Protein AF-A0A6N6VTT6-F1 (afdb_monomer)

Organism: NCBI:txid2499159

InterPro domains:
  IPR001387 Cro/C1-type, helix-turn-helix domain [cd00093] (7-69)
  IPR015927 Peptidase S24/S26A/S26B/S26C [PF00717] (95-196)
  IPR036286 LexA/Signal peptidase-like superfamily [SSF51306] (94-185)

Mean predicted aligned error: 16.19 Å

Radius of gyration: 22.33 Å; Cα contacts (8 Å, |Δi|>4): 354; chains: 1; bounding box: 50×55×56 Å

Nearest PDB structures (foldseek):
  3vk0-assembly2_B  TM=7.696E-01  e=2.486E-02  Neisseria meningitidis MC58
  1y9q-assembly1_A-2  TM=8.537E-01  e=9.119E-02  Vibrio cholerae
  2b5a-assembly1_A  TM=7.945E-01  e=8.057E-02  [Bacillus] caldolyticus
  3g5g-assembly5_J  TM=7.318E-01  e=5.224E-02  Enterobacter sp. RFL1396
  3trb-assembly1_A  TM=7.370E-01  e=2.308E-01  Coxiella burnetii

Solvent-accessible surface area (backbone atoms only — not comparable to full-atom values): 12516 Å² total; per-residue (Å²): 129,84,64,61,36,36,55,46,50,47,43,41,37,54,74,72,66,66,34,56,71,64,54,42,18,61,78,70,76,48,56,54,69,60,51,48,36,26,67,70,67,78,42,82,85,50,69,74,55,41,43,53,50,32,55,59,43,40,76,73,72,34,48,52,36,41,55,18,39,63,73,67,48,78,42,46,52,64,69,66,52,80,73,75,42,39,84,59,61,75,88,79,78,97,67,66,68,65,60,59,50,58,43,61,53,63,30,79,72,72,65,78,41,32,32,38,51,35,86,50,53,26,38,32,93,84,41,43,56,65,16,38,36,19,16,52,70,36,58,50,97,81,38,54,80,85,37,48,74,35,54,27,44,36,31,35,66,96,73,47,55,49,77,29,31,31,42,70,56,95,93,43,40,33,42,29,41,70,23,55,96,56,46,98,73,37,66,46,74,51,96,48,69,77,36,34,14,54,57,80,42,76,49,76,56,78,69,82,80,79,76,78,75,79,84,71,134

Sequence (217 aa):
MLNESLERLKFLREEILNLSLKDFCSKFSLSYSYMRNIECGEKVLPKSKSLEITKKIQNYGFNISDEWIETGYGSCPISSFSILKTNKYINFDDTNTEQRHWLKTILTRIFPYKYACISTNEMMPFLKNGDIVFGVNGDPSKNLERLNNEIVIARVEDNFTYVRRLRIVENNVFLVADNLDKTDDPVVKVNKINWISPIIIHKKHVGKIEILENQND

Structure (mmCIF, N/CA/C/O backbone):
data_AF-A0A6N6VTT6-F1
#
_entry.id   AF-A0A6N6VTT6-F1
#
loop_
_atom_site.group_PDB
_atom_site.id
_atom_site.type_symbol
_atom_site.label_atom_id
_atom_site.label_alt_id
_atom_site.label_comp_id
_atom_site.label_asym_id
_atom_site.label_entity_id
_atom_site.label_seq_id
_atom_site.pdbx_PDB_ins_code
_atom_site.Cartn_x
_atom_site.Cartn_y
_atom_site.Cartn_z
_atom_site.occupancy
_atom_site.B_iso_or_equiv
_atom_site.auth_seq_id
_atom_site.auth_comp_id
_atom_site.auth_asym_id
_atom_site.auth_atom_id
_atom_site.pdbx_PDB_model_num
ATOM 1 N N . MET A 1 1 ? 24.435 20.417 -13.853 1.00 39.19 1 MET A N 1
ATOM 2 C CA . MET A 1 1 ? 23.088 19.848 -13.637 1.00 39.19 1 MET A CA 1
ATOM 3 C C . MET A 1 1 ? 23.197 18.353 -13.864 1.00 39.19 1 MET A C 1
ATOM 5 O O . MET A 1 1 ? 23.759 17.988 -14.890 1.00 39.19 1 MET A O 1
ATOM 9 N N . LEU A 1 2 ? 22.735 17.504 -12.939 1.00 47.75 2 LEU A N 1
ATOM 10 C CA . LEU A 1 2 ? 22.490 16.101 -13.296 1.00 47.75 2 LEU A CA 1
ATOM 11 C C . LEU A 1 2 ? 21.326 16.090 -14.292 1.00 47.75 2 LEU A C 1
ATOM 13 O O . LEU A 1 2 ? 20.362 16.834 -14.119 1.00 47.75 2 LEU A O 1
ATOM 17 N N . ASN A 1 3 ? 21.434 15.297 -15.353 1.00 64.50 3 ASN A N 1
ATOM 18 C CA . ASN A 1 3 ? 20.364 15.181 -16.333 1.00 64.50 3 ASN A CA 1
ATOM 19 C C . ASN A 1 3 ? 19.302 14.221 -15.777 1.00 64.50 3 ASN A C 1
ATOM 21 O O . ASN A 1 3 ? 19.435 13.005 -15.872 1.00 64.50 3 ASN A O 1
ATOM 25 N N . GLU A 1 4 ? 18.259 14.776 -15.166 1.00 69.25 4 GLU A N 1
ATOM 26 C CA . GLU A 1 4 ? 17.234 14.022 -14.434 1.00 69.25 4 GLU A CA 1
ATOM 27 C C . GLU A 1 4 ? 16.506 12.961 -15.277 1.00 69.25 4 GLU A C 1
ATOM 29 O O . GLU A 1 4 ? 16.016 11.974 -14.730 1.00 69.25 4 GLU A O 1
ATOM 34 N N . SER A 1 5 ? 16.457 13.127 -16.606 1.00 71.50 5 SER A N 1
ATOM 35 C CA . SER A 1 5 ? 15.889 12.115 -17.510 1.00 71.50 5 SER A CA 1
ATOM 36 C C . SER A 1 5 ? 16.623 10.772 -17.431 1.00 71.50 5 SER A C 1
ATOM 38 O O . SER A 1 5 ? 16.016 9.718 -17.618 1.00 71.50 5 SER A O 1
ATOM 40 N N . LEU A 1 6 ? 17.914 10.798 -17.084 1.00 82.50 6 LEU A N 1
ATOM 41 C CA . LEU A 1 6 ? 18.746 9.614 -16.881 1.00 82.50 6 LEU A CA 1
ATOM 42 C C . LEU A 1 6 ? 18.362 8.890 -15.595 1.00 82.50 6 LEU A C 1
ATOM 44 O O . LEU A 1 6 ? 18.182 7.677 -15.613 1.00 82.50 6 LEU A O 1
ATOM 48 N N . GLU A 1 7 ? 18.177 9.634 -14.502 1.00 75.38 7 GLU A N 1
ATOM 49 C CA . GLU A 1 7 ? 17.726 9.072 -13.226 1.00 75.38 7 GLU A CA 1
ATOM 50 C C . GLU A 1 7 ? 16.313 8.495 -13.359 1.00 75.38 7 GLU A C 1
ATOM 52 O O . GLU A 1 7 ? 16.059 7.406 -12.858 1.00 75.38 7 GLU A O 1
ATOM 57 N N . ARG A 1 8 ? 15.413 9.145 -14.114 1.00 82.12 8 ARG A N 1
ATOM 58 C CA . ARG A 1 8 ? 14.071 8.613 -14.421 1.00 82.12 8 ARG A CA 1
ATOM 59 C C . ARG A 1 8 ? 14.119 7.337 -15.269 1.00 82.12 8 ARG A C 1
ATOM 61 O O . ARG A 1 8 ? 13.385 6.391 -14.983 1.00 82.12 8 ARG A O 1
ATOM 68 N N . LEU A 1 9 ? 14.999 7.273 -16.269 1.00 82.94 9 LEU A N 1
ATOM 69 C CA . LEU A 1 9 ? 15.202 6.092 -17.118 1.00 82.94 9 LEU A CA 1
ATOM 70 C C . LEU A 1 9 ? 15.827 4.916 -16.348 1.00 82.94 9 LEU A C 1
ATOM 72 O O . LEU A 1 9 ? 15.383 3.775 -16.481 1.00 82.94 9 LEU A O 1
ATOM 76 N N . LYS A 1 10 ? 16.823 5.202 -15.508 1.00 82.50 10 LYS A N 1
ATOM 77 C CA . LYS A 1 10 ? 17.502 4.233 -14.645 1.00 82.50 10 LYS A CA 1
ATOM 78 C C . LYS A 1 10 ? 16.575 3.718 -13.545 1.00 82.50 10 LYS A C 1
ATOM 80 O O . LYS A 1 10 ? 16.449 2.509 -13.393 1.00 82.50 10 LYS A O 1
ATOM 85 N N . PHE A 1 11 ? 15.855 4.610 -12.860 1.00 77.75 11 PHE A N 1
ATOM 86 C CA . PHE A 1 11 ? 14.765 4.267 -11.940 1.00 77.75 11 PHE A CA 1
ATOM 87 C C . PHE A 1 11 ? 13.754 3.340 -12.618 1.00 77.75 11 PHE A C 1
ATOM 89 O O . PHE A 1 11 ? 13.360 2.326 -12.054 1.00 77.75 11 PHE A O 1
ATOM 96 N N . LEU A 1 12 ? 13.363 3.629 -13.859 1.00 77.62 12 LEU A N 1
ATOM 97 C CA . LEU A 1 12 ? 12.436 2.768 -14.576 1.00 77.62 12 LEU A CA 1
ATOM 98 C C . LEU A 1 12 ? 13.017 1.370 -14.829 1.00 77.62 12 LEU A C 1
ATOM 100 O O . LEU A 1 12 ? 12.335 0.365 -14.625 1.00 77.62 12 LEU A O 1
ATOM 104 N N . ARG A 1 13 ? 14.281 1.284 -15.240 1.00 86.38 13 ARG A N 1
ATOM 105 C CA . ARG A 1 13 ? 14.959 0.002 -15.437 1.00 86.38 13 ARG A CA 1
ATOM 106 C C . ARG A 1 13 ? 15.092 -0.794 -14.129 1.00 86.38 13 ARG A C 1
ATOM 108 O O . ARG A 1 13 ? 14.807 -1.991 -14.123 1.00 86.38 13 ARG A O 1
ATOM 115 N N . GLU A 1 14 ? 15.545 -0.150 -13.059 1.00 76.19 14 GLU A N 1
ATOM 116 C CA . GLU A 1 14 ? 15.938 -0.792 -11.796 1.00 76.19 14 GLU A CA 1
ATOM 117 C C . GLU A 1 14 ? 14.750 -1.033 -10.856 1.00 76.19 14 GLU A C 1
ATOM 119 O O . GLU A 1 14 ? 14.636 -2.110 -10.283 1.00 76.19 14 GLU A O 1
ATOM 124 N N . GLU A 1 15 ? 13.833 -0.074 -10.739 1.00 63.56 15 GLU A N 1
ATOM 125 C CA . GLU A 1 15 ? 12.790 -0.042 -9.701 1.00 63.56 15 GLU A CA 1
ATOM 126 C C . GLU A 1 15 ? 11.386 -0.378 -10.238 1.00 63.56 15 GLU A C 1
ATOM 128 O O . GLU A 1 15 ? 10.549 -0.876 -9.485 1.00 63.56 15 GLU A O 1
ATOM 133 N N . ILE A 1 16 ? 11.106 -0.131 -11.528 1.00 62.62 16 ILE A N 1
ATOM 134 C CA . ILE A 1 16 ? 9.820 -0.492 -12.165 1.00 62.62 16 ILE A CA 1
ATOM 135 C C . ILE A 1 16 ? 9.906 -1.861 -12.846 1.00 62.62 16 ILE A C 1
ATOM 137 O O . ILE A 1 16 ? 9.035 -2.703 -12.640 1.00 62.62 16 ILE A O 1
ATOM 141 N N . LEU A 1 17 ? 10.942 -2.086 -13.663 1.00 70.38 17 LEU A N 1
ATOM 142 C CA . LEU A 1 17 ? 11.100 -3.317 -14.447 1.00 70.38 17 LEU A CA 1
ATOM 143 C C . LEU A 1 17 ? 11.952 -4.397 -13.759 1.00 70.38 17 LEU A C 1
ATOM 145 O O . LEU A 1 17 ? 11.897 -5.548 -14.187 1.00 70.38 17 LEU A O 1
ATOM 149 N N . ASN A 1 18 ? 12.736 -4.042 -12.732 1.00 72.88 18 ASN A N 1
ATOM 150 C CA . ASN A 1 18 ? 13.695 -4.926 -12.053 1.00 72.88 18 ASN A CA 1
ATOM 151 C C . ASN A 1 18 ? 14.657 -5.646 -13.028 1.00 72.88 18 ASN A C 1
ATOM 153 O O . ASN A 1 18 ? 14.835 -6.863 -12.982 1.00 72.88 18 ASN A O 1
ATOM 157 N N . LEU A 1 19 ? 15.257 -4.893 -13.958 1.00 78.81 19 LEU A N 1
ATOM 158 C CA . LEU A 1 19 ? 16.176 -5.423 -14.970 1.00 78.81 19 LEU A CA 1
ATOM 159 C C . LEU A 1 19 ? 17.603 -4.911 -14.766 1.00 78.81 19 LEU A C 1
ATOM 161 O O . LEU A 1 19 ? 17.840 -3.715 -14.571 1.00 78.81 19 LEU A O 1
ATOM 165 N N . SER A 1 20 ? 18.589 -5.798 -14.928 1.00 86.19 20 SER A N 1
ATOM 166 C CA . SER A 1 20 ? 19.971 -5.347 -15.095 1.00 86.19 20 SER A CA 1
ATOM 167 C C . SER A 1 20 ? 20.102 -4.518 -16.378 1.00 86.19 20 SER A C 1
ATOM 169 O O . SER A 1 20 ? 19.319 -4.669 -17.323 1.00 86.19 20 SER A O 1
ATOM 171 N N . LEU A 1 21 ? 21.130 -3.670 -16.461 1.00 89.00 21 LEU A N 1
ATOM 172 C CA . LEU A 1 21 ? 21.436 -2.920 -17.682 1.00 89.00 21 LEU A CA 1
ATOM 173 C C . LEU A 1 21 ? 21.584 -3.840 -18.909 1.00 89.00 21 LEU A C 1
ATOM 175 O O . LEU A 1 21 ? 21.180 -3.469 -20.010 1.00 89.00 21 LEU A O 1
ATOM 179 N N . LYS A 1 22 ? 22.088 -5.067 -18.722 1.00 89.38 22 LYS A N 1
ATOM 180 C CA . LYS A 1 22 ? 22.229 -6.072 -19.785 1.00 89.38 22 LYS A CA 1
ATOM 181 C C . LYS A 1 22 ? 20.871 -6.601 -20.250 1.00 89.38 22 LYS A C 1
ATOM 183 O O . LYS A 1 22 ? 20.616 -6.646 -21.453 1.00 89.38 22 LYS A O 1
ATOM 188 N N . ASP A 1 23 ? 19.994 -6.950 -19.314 1.00 83.50 23 ASP A N 1
ATOM 189 C CA . ASP A 1 23 ? 18.702 -7.575 -19.618 1.00 83.50 23 ASP A CA 1
ATOM 190 C C . ASP A 1 23 ? 17.694 -6.560 -20.160 1.00 83.50 23 ASP A C 1
ATOM 192 O O . ASP A 1 23 ? 16.921 -6.881 -21.060 1.00 83.50 23 ASP A O 1
ATOM 196 N N . PHE A 1 24 ? 17.760 -5.309 -19.694 1.00 86.75 24 PHE A N 1
ATOM 197 C CA . PHE A 1 24 ? 17.043 -4.184 -20.292 1.00 86.75 24 PHE A CA 1
ATOM 198 C C . PHE A 1 24 ? 17.510 -3.930 -21.727 1.00 86.75 24 PHE A C 1
ATOM 200 O O . PHE A 1 24 ? 16.689 -3.877 -22.638 1.00 86.75 24 PHE A O 1
ATOM 207 N N . CYS A 1 25 ? 18.823 -3.861 -21.970 1.00 90.50 25 CYS A N 1
ATOM 208 C CA . CYS A 1 25 ? 19.342 -3.694 -23.328 1.00 90.50 25 CYS A CA 1
ATOM 209 C C . CYS A 1 25 ? 18.912 -4.835 -24.261 1.00 90.50 25 CYS A C 1
ATOM 211 O O . CYS A 1 25 ? 18.506 -4.575 -25.391 1.00 90.50 25 CYS A O 1
ATOM 213 N N . SER A 1 26 ? 18.908 -6.079 -23.773 1.00 87.12 26 SER A N 1
ATOM 214 C CA . SER A 1 26 ? 18.397 -7.232 -24.520 1.00 87.12 26 SER A CA 1
ATOM 215 C C . SER A 1 26 ? 16.892 -7.116 -24.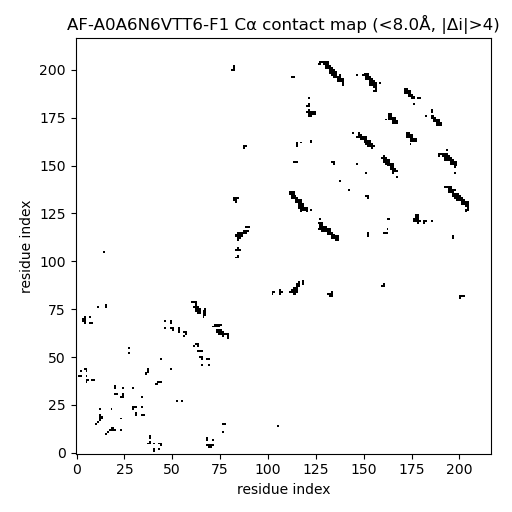814 1.00 87.12 26 SER A C 1
ATOM 217 O O . SER A 1 26 ? 16.503 -7.068 -25.982 1.00 87.12 26 SER A O 1
ATOM 219 N N . LYS A 1 27 ? 16.047 -6.984 -23.780 1.00 81.00 27 LYS A N 1
ATOM 220 C CA . LYS A 1 27 ? 14.574 -6.924 -23.898 1.00 81.00 27 LYS A CA 1
ATOM 221 C C . LYS A 1 27 ? 14.071 -5.737 -24.723 1.00 81.00 27 LYS A C 1
ATOM 223 O O . LYS A 1 27 ? 13.054 -5.858 -25.397 1.00 81.00 27 LYS A O 1
ATOM 228 N N . PHE A 1 28 ? 14.774 -4.606 -24.689 1.00 84.50 28 PHE A N 1
ATOM 229 C CA . PHE A 1 28 ? 14.387 -3.389 -25.407 1.00 84.50 28 PHE A CA 1
ATOM 230 C C . PHE A 1 28 ? 15.141 -3.191 -26.731 1.00 84.50 28 PHE A C 1
ATOM 232 O O . PHE A 1 28 ? 14.858 -2.220 -27.434 1.00 84.50 28 PHE A O 1
ATOM 239 N N . SER A 1 29 ? 16.031 -4.111 -27.121 1.00 87.44 29 SER A N 1
ATOM 240 C CA . SER A 1 29 ? 16.836 -4.040 -28.357 1.00 87.44 29 SER A CA 1
ATOM 241 C C . SER A 1 29 ? 17.732 -2.790 -28.433 1.00 87.44 29 SER A C 1
ATOM 243 O O . SER A 1 29 ? 17.817 -2.113 -29.459 1.00 87.44 29 SER A O 1
ATOM 245 N N . LEU A 1 30 ? 18.389 -2.463 -27.319 1.00 88.50 30 LEU A N 1
ATOM 246 C CA . LEU A 1 30 ? 19.274 -1.307 -27.154 1.00 88.50 30 LEU A CA 1
ATOM 247 C C . LEU A 1 30 ? 20.732 -1.769 -27.011 1.00 88.50 30 LEU A C 1
ATOM 249 O O . LEU A 1 30 ? 21.008 -2.874 -26.551 1.00 88.50 30 LEU A O 1
ATOM 253 N N . SER A 1 31 ? 21.690 -0.915 -27.378 1.00 92.31 31 SER A N 1
ATOM 254 C CA . SER A 1 31 ? 23.111 -1.217 -27.162 1.00 92.31 31 SER A CA 1
ATOM 255 C C . SER A 1 31 ? 23.506 -0.991 -25.698 1.00 92.31 31 SER A C 1
ATOM 257 O O . SER A 1 31 ? 23.229 0.065 -25.129 1.00 92.31 31 SER A O 1
ATOM 259 N N . TYR A 1 32 ? 24.214 -1.962 -25.112 1.00 92.81 32 TYR A N 1
ATOM 260 C CA . TYR A 1 32 ? 24.689 -1.899 -23.727 1.00 92.81 32 TYR A CA 1
ATOM 261 C C . TYR A 1 32 ? 25.638 -0.723 -23.474 1.00 92.81 32 TYR A C 1
ATOM 263 O O . TYR A 1 32 ? 25.484 -0.013 -22.485 1.00 92.81 32 TYR A O 1
ATOM 271 N N . SER A 1 33 ? 26.590 -0.468 -24.379 1.00 92.38 33 SER A N 1
ATOM 272 C CA . SER A 1 33 ? 27.484 0.692 -24.259 1.00 92.38 33 SER A CA 1
ATOM 273 C C . SER A 1 33 ? 26.730 2.005 -24.463 1.00 92.38 33 SER A C 1
ATOM 275 O O . SER A 1 33 ? 26.971 2.972 -23.755 1.00 92.38 33 SER A O 1
ATOM 277 N N . TYR A 1 34 ? 25.754 2.045 -25.370 1.00 89.06 34 TYR A N 1
ATOM 278 C CA . TYR A 1 34 ? 24.919 3.230 -25.558 1.00 89.06 34 TYR A CA 1
ATOM 279 C C . TYR A 1 34 ? 24.136 3.590 -24.286 1.00 89.06 34 TYR A C 1
ATOM 281 O O . TYR A 1 34 ? 24.210 4.729 -23.828 1.00 89.06 34 TYR A O 1
ATOM 289 N N . MET A 1 35 ? 23.454 2.613 -23.683 1.00 90.50 35 MET A N 1
ATOM 290 C CA . MET A 1 35 ? 22.677 2.816 -22.459 1.00 90.50 35 MET A CA 1
ATOM 291 C C . MET A 1 35 ? 23.554 3.066 -21.229 1.00 90.50 35 MET A C 1
ATOM 293 O O . MET A 1 35 ? 23.198 3.904 -20.408 1.00 90.50 35 MET A O 1
ATOM 297 N N . ARG A 1 36 ? 24.728 2.426 -21.126 1.00 92.06 36 ARG A N 1
ATOM 298 C CA . ARG A 1 36 ? 25.705 2.720 -20.065 1.00 92.06 36 ARG A CA 1
ATOM 299 C C . ARG A 1 36 ? 26.149 4.179 -20.105 1.00 92.06 36 ARG A C 1
ATOM 301 O O . ARG A 1 36 ? 26.088 4.857 -19.091 1.00 92.06 36 ARG A O 1
ATOM 308 N N . ASN A 1 37 ? 26.570 4.670 -21.269 1.00 89.19 37 ASN A N 1
ATOM 309 C CA . ASN A 1 37 ? 27.031 6.051 -21.411 1.00 89.19 37 ASN A CA 1
ATOM 310 C C . ASN A 1 37 ? 25.880 7.061 -21.205 1.00 89.19 37 ASN A C 1
ATOM 312 O O . ASN A 1 37 ? 26.129 8.175 -20.755 1.00 89.19 37 ASN A O 1
ATOM 316 N N . ILE A 1 38 ? 24.626 6.676 -21.481 1.00 88.25 38 ILE A N 1
ATOM 317 C CA . ILE A 1 38 ? 23.437 7.439 -21.071 1.00 88.25 38 ILE A CA 1
ATOM 318 C C . ILE A 1 38 ? 23.343 7.481 -19.538 1.00 88.25 38 ILE A C 1
ATOM 320 O O . ILE A 1 38 ? 23.428 8.559 -18.966 1.00 88.25 38 ILE A O 1
ATOM 324 N N . GLU A 1 39 ? 23.261 6.343 -18.846 1.00 84.38 39 GLU A N 1
ATOM 325 C CA . GLU A 1 39 ? 23.108 6.299 -17.379 1.00 84.38 39 GLU A CA 1
ATOM 326 C C . GLU A 1 39 ? 24.306 6.871 -16.594 1.00 84.38 39 GLU A C 1
ATOM 328 O O . GLU A 1 39 ? 24.135 7.329 -15.468 1.00 84.38 39 GLU A O 1
ATOM 333 N N . CYS A 1 40 ? 25.508 6.898 -17.179 1.00 85.31 40 CYS A N 1
ATOM 334 C CA . CYS A 1 40 ? 26.689 7.554 -16.608 1.00 85.31 40 CYS A CA 1
ATOM 335 C C . CYS A 1 40 ? 26.742 9.079 -16.846 1.00 85.31 40 CYS A C 1
ATOM 337 O O . CYS A 1 40 ? 27.692 9.722 -16.406 1.00 85.31 40 CYS A O 1
ATOM 339 N N . GLY A 1 41 ? 25.762 9.677 -17.533 1.00 83.62 41 GLY A N 1
ATOM 340 C CA . GLY A 1 41 ? 25.725 11.122 -17.801 1.00 83.62 41 GLY A CA 1
ATOM 341 C C . GLY A 1 41 ? 26.559 11.593 -18.994 1.00 83.62 41 GLY A C 1
ATOM 342 O O . GLY A 1 41 ? 26.576 12.785 -19.292 1.00 83.62 41 GLY A O 1
ATOM 343 N N . GLU A 1 42 ? 27.218 10.682 -19.708 1.00 86.31 42 GLU A N 1
ATOM 344 C CA . GLU A 1 42 ? 28.067 10.994 -20.864 1.00 86.31 42 GLU A CA 1
ATOM 345 C C . GLU A 1 42 ? 27.260 11.266 -22.146 1.00 86.31 42 GLU A C 1
ATOM 347 O O . GLU A 1 42 ? 2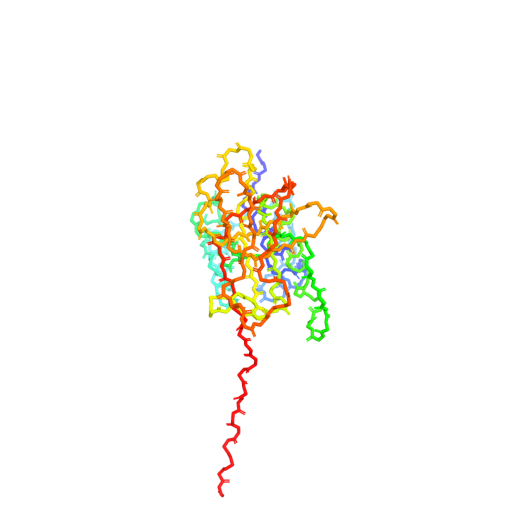7.790 11.824 -23.109 1.00 86.31 42 GLU A O 1
ATOM 352 N N . LYS A 1 43 ? 25.990 10.833 -22.201 1.00 85.25 43 LYS A N 1
ATOM 353 C CA . LYS A 1 43 ? 25.100 10.985 -23.364 1.00 85.25 43 LYS A CA 1
ATOM 354 C C . LYS A 1 43 ? 23.673 11.344 -22.954 1.00 85.25 43 LYS A C 1
ATOM 356 O O . LYS A 1 43 ? 23.167 10.901 -21.929 1.00 85.25 43 LYS A O 1
ATOM 361 N N . VAL A 1 44 ? 23.003 12.114 -23.808 1.00 83.94 44 VAL A N 1
ATOM 362 C CA . VAL A 1 44 ? 21.577 12.450 -23.678 1.00 83.94 44 VAL A CA 1
ATOM 363 C C . VAL A 1 44 ? 20.736 11.404 -24.415 1.00 83.94 44 VAL A C 1
ATOM 365 O O . VAL A 1 44 ? 21.097 10.989 -25.518 1.00 83.94 44 VAL A O 1
ATOM 368 N N . LEU A 1 45 ? 19.606 10.993 -23.830 1.00 83.88 45 LEU A N 1
ATOM 369 C CA . LEU A 1 45 ? 18.612 10.145 -24.491 1.00 83.88 45 LEU A CA 1
ATOM 370 C C . LEU A 1 45 ? 17.851 10.956 -25.566 1.00 83.88 45 LEU A C 1
ATOM 372 O O . LEU A 1 45 ? 17.198 11.939 -25.222 1.00 83.88 45 LEU A O 1
ATOM 376 N N . PRO A 1 46 ? 17.872 10.569 -26.855 1.00 85.88 46 PRO A N 1
ATOM 377 C CA . PRO A 1 46 ? 17.080 11.233 -27.888 1.00 85.88 46 PRO A CA 1
ATOM 378 C C . PRO A 1 46 ? 15.581 10.977 -27.703 1.00 85.88 46 PRO A C 1
ATOM 380 O O . PRO A 1 46 ? 15.176 9.843 -27.435 1.00 85.88 46 PRO A O 1
ATOM 383 N N . LYS A 1 47 ? 14.748 11.990 -27.968 1.00 83.44 47 LYS A N 1
ATOM 384 C CA . LYS A 1 47 ? 13.275 11.912 -27.897 1.00 83.44 47 LYS A CA 1
ATOM 385 C C . LYS A 1 47 ? 12.678 10.714 -28.650 1.00 83.44 47 LYS A C 1
ATOM 387 O O . LYS A 1 47 ? 11.801 10.023 -28.140 1.00 83.44 47 LYS A O 1
ATOM 392 N N . SER A 1 48 ? 13.214 10.388 -29.827 1.00 85.50 48 SER A N 1
ATOM 393 C CA . SER A 1 48 ? 12.801 9.209 -30.605 1.00 85.50 48 SER A CA 1
ATOM 394 C C . SER A 1 48 ? 13.037 7.877 -29.876 1.00 85.50 48 SER A C 1
ATOM 396 O O . SER A 1 48 ? 12.223 6.964 -30.001 1.00 85.50 48 SER A O 1
ATOM 398 N N . LYS A 1 49 ? 14.107 7.768 -29.075 1.00 84.88 49 LYS A N 1
ATOM 399 C CA . LYS A 1 49 ? 14.388 6.593 -28.236 1.00 84.88 49 LYS A CA 1
ATOM 400 C C . LYS A 1 49 ? 13.616 6.616 -26.918 1.00 84.88 49 LYS A C 1
ATOM 402 O O . LYS A 1 49 ? 13.168 5.553 -26.501 1.00 84.88 49 LYS A O 1
ATOM 407 N N . SER A 1 50 ? 13.377 7.790 -26.326 1.00 85.25 50 SER A N 1
ATOM 408 C CA . SER A 1 50 ? 12.441 7.952 -25.198 1.00 85.25 50 SER A CA 1
ATOM 409 C C . SER A 1 50 ? 11.051 7.405 -25.549 1.00 85.25 50 SER A C 1
ATOM 411 O O . SER A 1 50 ? 10.515 6.546 -24.846 1.00 85.25 50 SER A O 1
ATOM 413 N N . LEU A 1 51 ? 10.510 7.802 -26.705 1.00 88.50 51 LEU A N 1
ATOM 414 C CA . LEU A 1 51 ? 9.209 7.349 -27.201 1.00 88.50 51 LEU A CA 1
ATOM 415 C C . LEU A 1 51 ? 9.170 5.843 -27.521 1.00 88.50 51 LEU A C 1
ATOM 417 O O . LEU A 1 51 ? 8.175 5.180 -27.232 1.00 88.50 51 LEU A O 1
ATOM 421 N N . GLU A 1 52 ? 10.236 5.281 -28.100 1.00 88.25 52 GLU A N 1
ATOM 422 C CA . GLU A 1 52 ? 10.331 3.837 -28.368 1.00 88.25 52 GLU A CA 1
ATOM 423 C C . GLU A 1 52 ? 10.342 3.015 -27.069 1.00 88.25 52 GLU A C 1
ATOM 425 O O . GLU A 1 52 ? 9.630 2.014 -26.955 1.00 88.25 52 GLU A O 1
ATOM 430 N N . ILE A 1 53 ? 11.123 3.462 -26.082 1.00 86.94 53 ILE A N 1
ATOM 431 C CA . ILE A 1 53 ? 11.209 2.855 -24.752 1.00 86.94 53 ILE A CA 1
ATOM 432 C C . ILE A 1 53 ? 9.841 2.941 -24.062 1.00 86.94 53 ILE A C 1
ATOM 434 O O . ILE A 1 53 ? 9.301 1.907 -23.677 1.00 86.94 53 ILE A O 1
ATOM 438 N N . THR A 1 54 ? 9.226 4.128 -24.017 1.00 87.81 54 THR A N 1
ATOM 439 C CA . THR A 1 54 ? 7.877 4.369 -23.463 1.00 87.81 54 THR A CA 1
ATOM 440 C C . THR A 1 54 ? 6.839 3.407 -24.039 1.00 87.81 54 THR A C 1
ATOM 442 O O . THR A 1 54 ? 6.155 2.727 -23.280 1.00 87.81 54 THR A O 1
ATOM 445 N N . LYS A 1 55 ? 6.756 3.270 -25.370 1.00 87.44 55 LYS A N 1
ATOM 446 C CA . LYS A 1 55 ? 5.799 2.355 -26.022 1.00 87.44 55 LYS A CA 1
ATOM 447 C C . LYS A 1 55 ? 6.043 0.888 -25.664 1.00 87.44 55 LYS A C 1
ATOM 449 O O . LYS A 1 55 ? 5.098 0.151 -25.396 1.00 87.44 55 LYS A O 1
ATOM 454 N N . LYS A 1 56 ? 7.307 0.455 -25.605 1.00 82.88 56 LYS A N 1
ATOM 455 C CA . LYS A 1 56 ? 7.655 -0.903 -25.157 1.00 82.88 56 LYS A CA 1
ATOM 456 C C . LYS A 1 56 ? 7.265 -1.133 -23.689 1.00 82.88 56 LYS A C 1
ATOM 458 O O . LYS A 1 56 ? 6.812 -2.222 -23.363 1.00 82.88 56 LYS A O 1
ATOM 463 N N . ILE A 1 57 ? 7.377 -0.121 -22.825 1.00 78.50 57 ILE A N 1
ATOM 464 C CA . ILE A 1 57 ? 6.969 -0.175 -21.409 1.00 78.50 57 ILE A CA 1
ATOM 465 C C . ILE A 1 57 ? 5.439 -0.214 -21.260 1.00 78.50 57 ILE A C 1
ATOM 467 O O . ILE A 1 57 ? 4.930 -1.003 -20.466 1.00 78.50 57 ILE A O 1
ATOM 471 N N . GLN A 1 58 ? 4.698 0.563 -22.055 1.00 80.62 58 GLN A N 1
ATOM 472 C CA . GLN A 1 58 ? 3.228 0.523 -22.094 1.00 80.62 58 GLN A CA 1
ATOM 473 C C . GLN A 1 58 ? 2.706 -0.884 -22.431 1.00 80.62 58 GLN A C 1
ATOM 475 O O . GLN A 1 58 ? 1.757 -1.354 -21.806 1.00 80.62 58 GLN A O 1
ATOM 480 N N . ASN A 1 59 ? 3.384 -1.610 -23.328 1.00 73.06 59 ASN A N 1
ATOM 481 C CA . ASN A 1 59 ? 3.052 -3.002 -23.659 1.00 73.06 59 ASN A CA 1
ATOM 482 C C . ASN A 1 59 ? 3.278 -3.999 -22.498 1.00 73.06 59 ASN A C 1
ATOM 484 O O . ASN A 1 59 ? 2.737 -5.100 -22.543 1.00 73.06 59 ASN A O 1
ATOM 488 N N . TYR A 1 60 ? 4.034 -3.631 -21.455 1.00 63.94 60 TYR A N 1
ATOM 489 C CA . TYR A 1 60 ? 4.133 -4.392 -20.198 1.00 63.94 60 TYR A CA 1
ATOM 490 C C . TYR A 1 60 ? 3.058 -3.993 -19.162 1.00 63.94 60 TYR A C 1
ATOM 492 O O . TYR A 1 60 ? 3.096 -4.463 -18.027 1.00 63.94 60 TYR A O 1
ATOM 500 N N . GLY A 1 61 ? 2.085 -3.152 -19.536 1.00 60.69 61 GLY A N 1
ATOM 501 C CA . GLY A 1 61 ? 0.939 -2.776 -18.700 1.00 60.69 61 GLY A CA 1
ATOM 502 C C . GLY A 1 61 ? 1.145 -1.542 -17.813 1.00 60.69 61 GLY A C 1
ATOM 503 O O . GLY A 1 61 ? 0.290 -1.255 -16.977 1.00 60.69 61 GLY A O 1
ATOM 504 N N . PHE A 1 62 ? 2.246 -0.801 -17.975 1.00 66.38 62 PHE A N 1
ATOM 505 C CA . PHE A 1 62 ? 2.517 0.406 -17.186 1.00 66.38 62 PHE A CA 1
ATOM 506 C C . PHE A 1 62 ? 2.002 1.674 -17.881 1.00 66.38 62 PHE A C 1
ATOM 508 O O . PHE A 1 62 ? 2.309 1.926 -19.047 1.00 66.38 62 PHE A O 1
ATOM 515 N N . ASN A 1 63 ? 1.287 2.529 -17.148 1.00 75.94 63 ASN A N 1
ATOM 516 C CA . ASN A 1 63 ? 0.898 3.851 -17.636 1.00 75.94 63 ASN A CA 1
ATOM 517 C C . ASN A 1 63 ? 2.082 4.828 -17.538 1.00 75.94 63 ASN A C 1
ATOM 519 O O . ASN A 1 63 ? 2.427 5.279 -16.446 1.00 75.94 63 ASN A O 1
ATOM 523 N N . ILE A 1 64 ? 2.691 5.164 -18.675 1.00 81.81 64 ILE A N 1
ATOM 524 C CA . ILE A 1 64 ? 3.839 6.076 -18.768 1.00 81.81 64 ILE A CA 1
ATOM 525 C C . ILE A 1 64 ? 3.756 6.974 -20.013 1.00 81.81 64 ILE A C 1
ATOM 527 O O . ILE A 1 64 ? 3.277 6.518 -21.052 1.00 81.81 64 ILE A O 1
ATOM 531 N N . SER A 1 65 ? 4.240 8.220 -19.934 1.00 84.88 65 SER A N 1
ATOM 532 C CA . SER A 1 65 ? 4.496 9.095 -21.093 1.00 84.88 65 SER A CA 1
ATOM 533 C C . SER A 1 65 ? 5.997 9.299 -21.3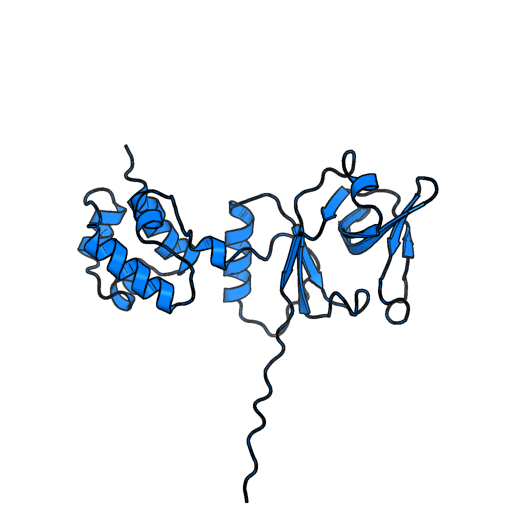53 1.00 84.88 65 SER A C 1
ATOM 535 O O . SER A 1 65 ? 6.826 9.205 -20.448 1.00 84.88 65 SER A O 1
ATOM 537 N N . ASP A 1 66 ? 6.354 9.618 -22.597 1.00 85.38 66 ASP A N 1
ATOM 538 C CA . ASP A 1 66 ? 7.717 10.001 -22.991 1.00 85.38 66 ASP A CA 1
ATOM 539 C C . ASP A 1 66 ? 8.108 11.365 -22.403 1.00 85.38 66 ASP A C 1
ATOM 541 O O . ASP A 1 66 ? 9.256 11.565 -22.002 1.00 85.38 66 ASP A O 1
ATOM 545 N N . GLU A 1 67 ? 7.125 12.262 -22.267 1.00 81.88 67 GLU A N 1
ATOM 546 C CA . GLU A 1 67 ? 7.223 13.510 -21.504 1.00 81.88 67 GLU A CA 1
ATOM 547 C C . GLU A 1 67 ? 7.681 13.268 -20.057 1.00 81.88 67 GLU A C 1
ATOM 549 O O . GLU A 1 67 ? 8.515 14.026 -19.556 1.00 81.88 67 GLU A O 1
ATOM 554 N N . TRP A 1 68 ? 7.216 12.192 -19.406 1.00 83.44 68 TRP A N 1
ATOM 555 C CA . TRP A 1 68 ? 7.612 11.887 -18.031 1.00 83.44 68 TRP A CA 1
ATOM 556 C C . TRP A 1 68 ? 9.072 11.454 -17.949 1.00 83.44 68 TRP A C 1
ATOM 558 O O . TRP A 1 68 ? 9.782 11.907 -17.055 1.00 83.44 68 TRP A O 1
ATOM 568 N N . ILE A 1 69 ? 9.565 10.656 -18.901 1.00 81.56 69 ILE A N 1
ATOM 569 C CA . ILE A 1 69 ? 10.995 10.316 -18.960 1.00 81.56 69 ILE A CA 1
ATOM 570 C C . ILE A 1 69 ? 11.820 11.595 -19.168 1.00 81.56 69 ILE A C 1
ATOM 572 O O . ILE A 1 69 ? 12.761 11.857 -18.417 1.00 81.56 69 ILE A O 1
ATOM 576 N N . GLU A 1 70 ? 11.444 12.426 -20.142 1.00 77.81 70 GLU A N 1
ATOM 577 C CA . GLU A 1 70 ? 12.184 13.640 -20.503 1.00 77.81 70 GLU A CA 1
ATOM 578 C C . GLU A 1 70 ? 12.183 14.694 -19.387 1.00 77.81 70 GLU A C 1
ATOM 580 O O . GLU A 1 70 ? 13.249 15.141 -18.963 1.00 77.81 70 GLU A O 1
ATOM 585 N N . THR A 1 71 ? 11.013 15.054 -18.860 1.00 73.94 71 THR A N 1
ATOM 586 C CA . THR A 1 71 ? 10.811 16.237 -18.002 1.00 73.94 71 THR A CA 1
ATOM 587 C C . THR A 1 71 ? 10.371 15.919 -16.571 1.00 73.94 71 THR A C 1
ATOM 589 O O . THR A 1 71 ? 10.526 16.759 -15.692 1.00 73.94 71 THR A O 1
ATOM 592 N N . GLY A 1 72 ? 9.840 14.719 -16.320 1.00 64.44 72 GLY A N 1
ATOM 593 C CA . GLY A 1 72 ? 9.205 14.342 -15.052 1.00 64.44 72 GLY A CA 1
ATOM 594 C C . GLY A 1 72 ? 7.711 14.678 -14.960 1.00 64.44 72 GLY A C 1
ATOM 595 O O . GLY A 1 72 ? 7.063 14.243 -14.007 1.00 64.44 72 GLY A O 1
ATOM 596 N N . TYR A 1 73 ? 7.148 15.389 -15.942 1.00 65.44 73 TYR A N 1
ATOM 597 C CA . TYR A 1 73 ? 5.721 15.724 -16.023 1.00 65.44 73 TYR A CA 1
ATOM 598 C C . TYR A 1 73 ? 4.940 14.718 -16.887 1.00 65.44 73 TYR A C 1
ATOM 600 O O . TYR A 1 73 ? 5.503 14.045 -17.743 1.00 65.44 73 TYR A O 1
ATOM 608 N N . GLY A 1 74 ? 3.633 14.587 -16.647 1.00 75.38 74 GLY A N 1
ATOM 609 C CA . GLY A 1 74 ? 2.778 13.610 -17.334 1.00 75.38 74 GLY A CA 1
ATOM 610 C C . GLY A 1 74 ? 2.658 12.266 -16.599 1.00 75.38 74 GLY A C 1
ATOM 611 O O . GLY A 1 74 ? 2.751 12.197 -15.370 1.00 75.38 74 GLY A O 1
ATOM 612 N N . SER A 1 75 ? 2.397 11.184 -17.339 1.00 70.00 75 SER A N 1
ATOM 613 C CA . SER A 1 75 ? 2.121 9.861 -16.764 1.00 70.00 75 SER A CA 1
ATOM 614 C C . SER A 1 75 ? 3.393 9.208 -16.219 1.00 70.00 75 SER A C 1
ATOM 616 O O . SER A 1 75 ? 4.254 8.761 -16.973 1.00 70.00 75 SER A O 1
ATOM 618 N N . CYS A 1 76 ? 3.479 9.098 -14.895 1.00 72.06 76 CYS A N 1
ATOM 619 C CA . CYS A 1 76 ? 4.520 8.349 -14.195 1.00 72.06 76 CYS A CA 1
ATOM 620 C C . CYS A 1 76 ? 4.174 6.846 -14.134 1.00 72.06 76 CYS A C 1
ATOM 622 O O . CYS A 1 76 ? 3.049 6.528 -13.731 1.00 72.06 76 CYS A O 1
ATOM 624 N N . PRO A 1 77 ? 5.111 5.907 -14.394 1.00 61.91 77 PRO A N 1
ATOM 625 C CA . PRO A 1 77 ? 4.854 4.462 -14.312 1.00 61.91 77 PRO A CA 1
ATOM 626 C C . PRO A 1 77 ? 4.377 4.005 -12.925 1.00 61.91 77 PRO A C 1
ATOM 628 O O . PRO A 1 77 ? 3.612 3.046 -12.832 1.00 61.91 77 PRO A O 1
ATOM 631 N N . ILE A 1 78 ? 4.747 4.726 -11.856 1.00 55.09 78 ILE A N 1
ATOM 632 C CA . ILE A 1 78 ? 4.280 4.480 -10.480 1.00 55.09 78 ILE A CA 1
ATOM 633 C C . ILE A 1 78 ? 2.755 4.680 -10.347 1.00 55.09 78 ILE A C 1
ATOM 635 O O . ILE A 1 78 ? 2.142 4.094 -9.460 1.00 55.09 78 ILE A O 1
ATOM 639 N N . SER A 1 79 ? 2.099 5.435 -11.240 1.00 46.16 79 SER A N 1
ATOM 640 C CA . SER A 1 79 ? 0.630 5.569 -11.232 1.00 46.16 79 SER A CA 1
ATOM 641 C C . SER A 1 79 ? -0.078 4.210 -11.354 1.00 46.16 79 SER A C 1
ATOM 643 O O . SER A 1 79 ? -1.075 3.972 -10.669 1.00 46.16 79 SER A O 1
ATOM 645 N N . SER A 1 80 ? 0.520 3.275 -12.103 1.00 45.59 80 SER A N 1
ATOM 646 C CA . SER A 1 80 ? 0.104 1.867 -12.242 1.00 45.59 80 SER A CA 1
ATOM 647 C C . SER A 1 80 ? 0.171 1.058 -10.932 1.00 45.59 80 SER A C 1
ATOM 649 O O . SER A 1 80 ? -0.336 -0.059 -10.870 1.00 45.59 80 SER A O 1
ATOM 651 N N . PHE A 1 81 ? 0.824 1.590 -9.894 1.00 46.66 81 PHE A N 1
ATOM 652 C CA . PHE A 1 81 ? 1.279 0.880 -8.692 1.00 46.66 81 PHE A CA 1
ATOM 653 C C . PHE A 1 81 ? 0.723 1.446 -7.376 1.00 46.66 81 PHE A C 1
ATOM 655 O O . PHE A 1 81 ? 1.286 1.198 -6.313 1.00 46.66 81 PHE A O 1
ATOM 662 N N . SER A 1 82 ? -0.357 2.227 -7.422 1.00 35.62 82 SER A N 1
ATOM 663 C CA . SER A 1 82 ? -0.856 3.044 -6.299 1.00 35.62 82 SER A CA 1
ATOM 664 C C . SER A 1 82 ? -1.521 2.240 -5.157 1.00 35.62 82 SER A C 1
ATOM 666 O O . SER A 1 82 ? -2.648 2.529 -4.781 1.00 35.62 82 SER A O 1
ATOM 668 N N . ILE A 1 83 ? -0.879 1.177 -4.655 1.00 33.66 83 ILE A N 1
ATOM 669 C CA . ILE A 1 83 ? -1.435 0.077 -3.846 1.00 33.66 83 ILE A CA 1
ATOM 670 C C . ILE A 1 83 ? -0.274 -0.498 -2.955 1.00 33.66 83 ILE A C 1
ATOM 672 O O . ILE A 1 83 ? 0.821 -0.617 -3.488 1.00 33.66 83 ILE A O 1
ATOM 676 N N . LEU A 1 84 ? -0.471 -0.893 -1.663 1.00 33.97 84 LEU A N 1
ATOM 677 C CA . LEU A 1 84 ? 0.403 -1.823 -0.847 1.00 33.97 84 LEU A CA 1
ATOM 678 C C . LEU A 1 84 ? 1.255 -1.483 0.449 1.00 33.97 84 LEU A C 1
ATOM 680 O O . LEU A 1 84 ? 2.143 -2.268 0.683 1.00 33.97 84 LEU A O 1
ATOM 684 N N . LYS A 1 85 ? 1.065 -0.504 1.386 1.00 31.61 85 LYS A N 1
ATOM 685 C CA . LYS A 1 85 ? 2.142 0.056 2.328 1.00 31.61 85 LYS A CA 1
ATOM 686 C C . LYS A 1 85 ? 2.761 -0.443 3.722 1.00 31.61 85 LYS A C 1
ATOM 688 O O . LYS A 1 85 ? 3.973 -0.260 3.829 1.00 31.61 85 LYS A O 1
ATOM 693 N N . THR A 1 86 ? 2.132 -0.995 4.800 1.00 31.39 86 THR A N 1
ATOM 694 C CA . THR A 1 86 ? 2.807 -1.424 6.104 1.00 31.39 86 THR A CA 1
ATOM 695 C C . THR A 1 86 ? 2.287 -2.675 6.891 1.00 31.39 86 THR A C 1
ATOM 697 O O . THR A 1 86 ? 1.184 -3.128 6.684 1.00 31.39 86 THR A O 1
ATOM 700 N N . ASN A 1 87 ? 3.035 -3.141 7.914 1.00 29.98 87 ASN A N 1
ATOM 701 C CA . ASN A 1 87 ? 3.089 -4.511 8.500 1.00 29.98 87 ASN A CA 1
ATOM 702 C C . ASN A 1 87 ? 1.995 -5.083 9.462 1.00 29.98 87 ASN A C 1
ATOM 704 O O . ASN A 1 87 ? 1.496 -4.392 10.360 1.00 29.98 87 ASN A O 1
ATOM 708 N N . LYS A 1 88 ? 1.950 -6.437 9.439 1.00 33.16 88 LYS A N 1
ATOM 709 C CA . LYS A 1 88 ? 1.258 -7.460 10.275 1.00 33.16 88 LYS A CA 1
ATOM 710 C C . LYS A 1 88 ? -0.279 -7.500 10.131 1.00 33.16 88 LYS A C 1
ATOM 712 O O . LYS A 1 88 ? -0.914 -6.489 10.389 1.00 33.16 88 LYS A O 1
ATOM 717 N N . TYR A 1 89 ? -0.917 -8.636 9.829 1.00 32.66 89 TYR A N 1
ATOM 718 C CA . TYR A 1 89 ? -0.386 -9.981 9.533 1.00 32.66 89 TYR A CA 1
ATOM 719 C C . TYR A 1 89 ? -0.242 -10.218 8.021 1.00 32.66 89 TYR A C 1
ATOM 721 O O . TYR A 1 89 ? -1.011 -9.689 7.226 1.00 32.66 89 TYR A O 1
ATOM 729 N N . ILE A 1 90 ? 0.726 -11.052 7.636 1.00 33.84 90 ILE A N 1
ATOM 730 C CA . ILE A 1 90 ? 0.650 -11.843 6.404 1.00 33.84 90 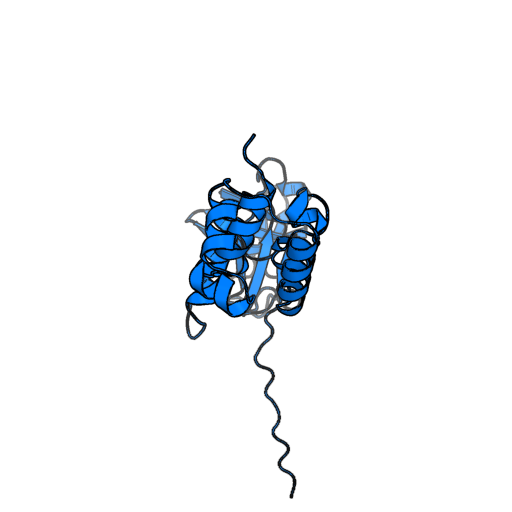ILE A CA 1
ATOM 731 C C . ILE A 1 90 ? 1.136 -13.240 6.789 1.00 33.84 90 ILE A C 1
ATOM 733 O O . ILE A 1 90 ? 2.338 -13.415 6.989 1.00 33.84 90 ILE A O 1
ATOM 737 N N . ASN A 1 91 ? 0.222 -14.205 6.946 1.00 31.88 91 ASN A N 1
ATOM 738 C CA . ASN A 1 91 ? 0.639 -15.598 6.807 1.00 31.88 91 ASN A CA 1
ATOM 739 C C . ASN A 1 91 ? 0.763 -15.887 5.310 1.00 31.88 91 ASN A C 1
ATOM 741 O O . ASN A 1 91 ? -0.021 -15.366 4.515 1.00 31.88 91 ASN A O 1
ATOM 745 N N . PHE A 1 92 ? 1.826 -16.580 4.925 1.00 39.03 92 PHE A N 1
ATOM 746 C CA . PHE A 1 92 ? 2.505 -16.273 3.666 1.00 39.03 92 PHE A CA 1
ATOM 747 C C . PHE A 1 92 ? 2.793 -17.533 2.845 1.00 39.03 92 PHE A C 1
ATOM 749 O O . PHE A 1 92 ? 3.853 -17.656 2.225 1.00 39.03 92 PHE A O 1
ATOM 756 N N . ASP A 1 93 ? 1.835 -18.450 2.851 1.00 35.72 93 ASP A N 1
ATOM 757 C CA . ASP A 1 93 ? 1.867 -19.692 2.089 1.00 35.72 93 ASP A CA 1
ATOM 758 C C . ASP A 1 93 ? 1.516 -19.429 0.602 1.00 35.72 93 ASP A C 1
ATOM 760 O O . ASP A 1 93 ? 0.734 -18.537 0.266 1.00 35.72 93 ASP A O 1
ATOM 764 N N . ASP A 1 94 ? 2.184 -20.154 -0.298 1.00 41.94 94 ASP A N 1
ATOM 765 C CA . ASP A 1 94 ? 1.893 -20.314 -1.736 1.00 41.94 94 ASP A CA 1
ATOM 766 C C . ASP A 1 94 ? 1.734 -19.077 -2.655 1.00 41.94 94 ASP A C 1
ATOM 768 O O . ASP A 1 94 ? 1.034 -19.123 -3.668 1.00 41.94 94 ASP A O 1
ATOM 772 N N . THR A 1 95 ? 2.481 -17.987 -2.419 1.00 42.91 95 THR A N 1
ATOM 773 C CA . THR A 1 95 ? 2.698 -16.932 -3.449 1.00 42.91 95 THR A CA 1
ATOM 774 C C . THR A 1 95 ? 4.159 -16.482 -3.610 1.00 42.91 95 THR A C 1
ATOM 776 O O . THR A 1 95 ? 4.879 -16.280 -2.629 1.00 42.91 95 THR A O 1
ATOM 779 N N . ASN A 1 96 ? 4.594 -16.317 -4.870 1.00 52.16 96 ASN A N 1
ATOM 780 C CA . ASN A 1 96 ? 5.987 -16.117 -5.310 1.00 52.16 96 ASN A CA 1
ATOM 781 C C . ASN A 1 96 ? 6.730 -14.976 -4.570 1.00 52.16 96 ASN A C 1
ATOM 783 O O . ASN A 1 96 ? 6.242 -13.850 -4.440 1.00 52.16 96 ASN A O 1
ATOM 787 N N . THR A 1 97 ? 7.958 -15.274 -4.139 1.00 48.97 97 THR A N 1
ATOM 788 C CA . THR A 1 97 ? 8.923 -14.392 -3.466 1.00 48.97 97 THR A CA 1
ATOM 789 C C . THR A 1 97 ? 9.131 -13.040 -4.160 1.00 48.97 97 THR A C 1
ATOM 791 O O . THR A 1 97 ? 9.264 -12.025 -3.473 1.00 48.97 97 THR A O 1
ATOM 794 N N . GLU A 1 98 ? 9.121 -12.992 -5.497 1.00 46.78 98 GLU A N 1
ATOM 795 C CA . GLU A 1 98 ? 9.333 -11.753 -6.266 1.00 46.78 98 GLU A CA 1
ATOM 796 C C . GLU A 1 98 ? 8.276 -10.685 -5.967 1.00 46.78 98 GLU A C 1
ATOM 798 O O . GLU A 1 98 ? 8.618 -9.523 -5.740 1.00 46.78 98 GLU A O 1
ATOM 803 N N . GLN A 1 99 ? 6.999 -11.078 -5.879 1.00 45.97 99 GLN A N 1
ATOM 804 C CA . GLN A 1 99 ? 5.914 -10.146 -5.564 1.00 45.97 99 GLN A CA 1
ATOM 805 C C . GLN A 1 99 ? 6.127 -9.524 -4.179 1.00 45.97 99 GLN A C 1
ATOM 807 O O . GLN A 1 99 ? 5.992 -8.316 -4.019 1.00 45.97 99 GLN A O 1
ATOM 812 N N . ARG A 1 100 ? 6.570 -10.305 -3.186 1.00 50.28 100 ARG A N 1
ATOM 813 C CA . ARG A 1 100 ? 6.861 -9.800 -1.828 1.00 50.28 100 ARG A CA 1
ATOM 814 C C . ARG A 1 100 ? 7.962 -8.734 -1.832 1.00 50.28 100 ARG A C 1
ATOM 816 O O . ARG A 1 100 ? 7.897 -7.786 -1.048 1.00 50.28 100 ARG A O 1
ATOM 823 N N . HIS A 1 101 ? 8.965 -8.891 -2.698 1.00 48.59 101 HIS A N 1
ATOM 824 C CA . HIS A 1 101 ? 10.087 -7.961 -2.815 1.00 48.59 101 HIS A CA 1
ATOM 825 C C . HIS A 1 101 ? 9.690 -6.670 -3.541 1.00 48.59 101 HIS A C 1
ATOM 827 O O . HIS A 1 101 ? 9.896 -5.586 -2.995 1.00 48.59 101 HIS A O 1
ATOM 833 N N . TRP A 1 102 ? 9.056 -6.793 -4.715 1.00 49.88 102 TRP A N 1
ATOM 834 C CA . TRP A 1 102 ? 8.538 -5.667 -5.505 1.00 49.88 102 TRP A CA 1
ATOM 835 C C . TRP A 1 102 ? 7.674 -4.730 -4.653 1.00 49.88 102 TRP A C 1
ATOM 837 O O . TRP A 1 102 ? 7.900 -3.518 -4.618 1.00 49.88 102 TRP A O 1
ATOM 847 N N . LEU A 1 103 ? 6.763 -5.322 -3.875 1.00 49.56 103 LEU A N 1
ATOM 848 C CA . LEU A 1 103 ? 5.958 -4.607 -2.896 1.00 49.56 103 LEU A CA 1
ATOM 849 C C . LEU A 1 103 ? 6.853 -3.879 -1.892 1.00 49.56 103 LEU A C 1
ATOM 851 O O . LEU A 1 103 ? 6.889 -2.657 -1.891 1.00 49.56 103 LEU A O 1
ATOM 855 N N . LYS A 1 104 ? 7.631 -4.588 -1.067 1.00 48.41 104 LYS A N 1
ATOM 856 C CA . LYS A 1 104 ? 8.413 -3.992 0.038 1.00 48.41 104 LYS A CA 1
ATOM 857 C C . LYS A 1 104 ? 9.251 -2.759 -0.371 1.00 48.41 104 LYS A C 1
ATOM 859 O O . LYS A 1 104 ? 9.385 -1.826 0.433 1.00 48.41 104 LYS A O 1
ATOM 864 N N . THR A 1 105 ? 9.757 -2.723 -1.604 1.00 49.38 105 THR A N 1
ATOM 865 C CA . THR A 1 105 ? 10.586 -1.635 -2.153 1.00 49.38 105 THR A CA 1
ATOM 866 C C . THR A 1 105 ? 9.805 -0.363 -2.516 1.00 49.38 105 THR A C 1
ATOM 868 O O . THR A 1 105 ? 10.125 0.697 -1.973 1.00 49.38 105 THR A O 1
ATOM 871 N N . ILE A 1 106 ? 8.751 -0.431 -3.347 1.00 44.41 106 ILE A N 1
ATOM 872 C CA . ILE A 1 106 ? 7.949 0.755 -3.758 1.00 44.41 106 ILE A CA 1
ATOM 873 C C . ILE A 1 106 ? 7.435 1.537 -2.550 1.00 44.41 106 ILE A C 1
ATOM 875 O O . ILE A 1 106 ? 7.408 2.767 -2.502 1.00 44.41 106 ILE A O 1
ATOM 879 N N . LEU A 1 107 ? 7.030 0.780 -1.545 1.00 46.84 107 LEU A N 1
ATOM 880 C CA . LEU A 1 107 ? 6.371 1.269 -0.356 1.00 46.84 107 LEU A CA 1
ATOM 881 C C . LEU A 1 107 ? 7.341 2.093 0.471 1.00 46.84 107 LEU A C 1
ATOM 883 O O . LEU A 1 107 ? 7.116 3.279 0.708 1.00 46.84 107 LEU A O 1
ATOM 887 N N . THR A 1 108 ? 8.429 1.474 0.921 1.00 48.03 108 THR A N 1
ATOM 888 C CA . THR A 1 108 ? 9.364 2.089 1.870 1.00 48.03 108 THR A CA 1
ATOM 889 C C . THR A 1 108 ? 9.900 3.441 1.395 1.00 48.03 108 THR A C 1
ATOM 891 O O . THR A 1 108 ? 10.186 4.278 2.248 1.00 48.03 108 THR A O 1
ATOM 894 N N . ARG A 1 109 ? 9.925 3.699 0.079 1.00 45.44 109 ARG A N 1
ATOM 895 C CA . ARG A 1 109 ? 10.531 4.887 -0.534 1.00 45.44 109 ARG A CA 1
ATOM 896 C C . ARG A 1 109 ? 9.621 6.098 -0.805 1.00 45.44 109 ARG A C 1
ATOM 898 O O . ARG A 1 109 ? 10.159 7.198 -0.816 1.00 45.44 109 ARG A O 1
ATOM 905 N N . ILE A 1 110 ? 8.304 5.956 -1.025 1.00 42.50 110 ILE A N 1
ATOM 906 C CA . ILE A 1 110 ? 7.530 7.032 -1.705 1.00 42.50 110 ILE A CA 1
ATOM 907 C C . ILE A 1 110 ? 6.686 7.951 -0.785 1.00 42.50 110 ILE A C 1
ATOM 909 O O . ILE A 1 110 ? 6.868 9.160 -0.834 1.00 42.50 110 ILE A O 1
ATOM 913 N N . PHE A 1 111 ? 5.787 7.441 0.070 1.00 45.53 111 PHE A N 1
ATOM 914 C CA . PHE A 1 111 ? 5.006 8.253 1.043 1.00 45.53 111 PHE A CA 1
ATOM 915 C C . PHE A 1 111 ? 4.651 7.408 2.297 1.00 45.53 111 PHE A C 1
ATOM 917 O O . PHE A 1 111 ? 4.710 6.174 2.242 1.00 45.53 111 PHE A O 1
ATOM 924 N N . PRO A 1 112 ? 4.295 7.990 3.463 1.00 59.56 112 PRO A N 1
ATOM 925 C CA . PRO A 1 112 ? 4.215 7.277 4.747 1.00 59.56 112 PRO A CA 1
ATOM 926 C C . PRO A 1 112 ? 2.896 6.511 5.015 1.00 59.56 112 PRO A C 1
ATOM 928 O O . PRO A 1 112 ? 2.564 6.291 6.176 1.00 59.56 112 PRO A O 1
ATOM 931 N N . TYR A 1 113 ? 2.160 6.084 3.978 1.00 66.31 113 TYR A N 1
ATOM 932 C CA . TYR A 1 113 ? 0.920 5.278 4.061 1.00 66.31 113 TYR A CA 1
ATOM 933 C C . TYR A 1 113 ? 1.011 4.003 4.952 1.00 66.31 113 TYR A C 1
ATOM 935 O O . TYR A 1 113 ? 2.079 3.640 5.444 1.00 66.31 113 TYR A O 1
ATOM 943 N N . LYS A 1 114 ? -0.095 3.259 5.100 1.00 79.94 114 LYS A N 1
ATOM 944 C CA . LYS A 1 114 ? -0.193 1.945 5.782 1.00 79.94 114 LYS A CA 1
ATOM 945 C C . LYS A 1 114 ? -0.760 0.837 4.874 1.00 79.94 114 LYS A C 1
ATOM 947 O O . LYS A 1 114 ? -1.331 1.159 3.837 1.00 79.94 114 LYS A O 1
ATOM 952 N N . TYR A 1 115 ? -0.613 -0.443 5.258 1.00 78.56 115 TYR A N 1
ATOM 953 C CA . TYR A 1 115 ? -1.362 -1.599 4.714 1.00 78.56 115 TYR A CA 1
ATOM 954 C C . TYR A 1 115 ? -1.956 -2.476 5.807 1.00 78.56 115 TYR A C 1
ATOM 956 O O . TYR A 1 115 ? -1.552 -2.412 6.967 1.00 78.56 115 TYR A O 1
ATOM 964 N N . ALA A 1 116 ? -2.892 -3.310 5.375 1.00 74.44 116 ALA A N 1
ATOM 965 C CA . ALA A 1 116 ? -3.155 -4.624 5.932 1.00 74.44 116 ALA A CA 1
ATOM 966 C C . ALA A 1 116 ? -3.510 -5.577 4.776 1.00 74.44 116 ALA A C 1
ATOM 968 O O . ALA A 1 116 ? -4.200 -5.178 3.834 1.00 74.44 116 ALA A O 1
ATOM 969 N N . CYS A 1 117 ? -3.025 -6.818 4.848 1.00 72.38 117 CYS A N 1
ATOM 970 C CA . CYS A 1 117 ? -3.637 -7.930 4.129 1.00 72.38 117 CYS A CA 1
ATOM 971 C C . CYS A 1 117 ? -4.804 -8.415 4.988 1.00 72.38 117 CYS A C 1
ATOM 973 O O . CYS A 1 117 ? -4.654 -8.578 6.199 1.00 72.38 117 CYS A O 1
ATOM 975 N N . ILE A 1 118 ? -5.963 -8.608 4.377 1.00 78.00 118 ILE A N 1
ATOM 976 C CA . ILE A 1 118 ? -7.161 -9.091 5.051 1.00 78.00 118 ILE A CA 1
ATOM 977 C C . ILE A 1 118 ? -7.042 -10.611 5.146 1.00 78.00 118 ILE A C 1
ATOM 979 O O . ILE A 1 118 ? -7.003 -11.285 4.123 1.00 78.00 118 ILE A O 1
ATOM 983 N N . SER A 1 119 ? -6.942 -11.150 6.361 1.00 69.94 119 SER A N 1
ATOM 984 C CA . SER A 1 119 ? -6.767 -12.592 6.613 1.00 69.94 119 SER A CA 1
ATOM 985 C C . SER A 1 119 ? -8.043 -13.303 7.080 1.00 69.94 119 SER A C 1
ATOM 987 O O . SER A 1 119 ? -8.025 -14.504 7.335 1.00 69.94 119 SER A O 1
ATOM 989 N N . THR A 1 120 ? -9.143 -12.566 7.238 1.00 77.69 120 THR A N 1
ATOM 990 C CA . THR A 1 120 ? -10.411 -13.031 7.817 1.00 77.69 120 THR A CA 1
ATOM 991 C C . THR A 1 120 ? -11.603 -12.423 7.068 1.00 77.69 120 THR A C 1
ATOM 993 O O . THR A 1 120 ? -11.441 -11.544 6.223 1.00 77.69 120 THR A O 1
ATOM 996 N N . ASN A 1 121 ? -12.820 -12.896 7.351 1.00 80.56 121 ASN A N 1
ATOM 997 C CA . ASN A 1 121 ? -14.050 -12.452 6.675 1.00 80.56 121 ASN A CA 1
ATOM 998 C C . ASN A 1 121 ? -14.913 -11.497 7.533 1.00 80.56 121 ASN A C 1
ATOM 1000 O O . ASN A 1 121 ? -16.075 -11.248 7.212 1.00 80.56 121 ASN A O 1
ATOM 1004 N N . GLU A 1 122 ? -14.327 -10.933 8.594 1.00 83.12 122 GLU A N 1
ATOM 1005 C CA . GLU A 1 122 ? -14.939 -10.011 9.573 1.00 83.12 122 GLU A CA 1
ATOM 1006 C C . GLU A 1 122 ? -15.438 -8.691 8.960 1.00 83.12 122 GLU A C 1
ATOM 1008 O O . GLU A 1 122 ? -16.251 -7.990 9.552 1.00 83.12 122 GLU A O 1
ATOM 1013 N N . MET A 1 123 ? -14.930 -8.336 7.779 1.00 85.75 123 MET A N 1
ATOM 1014 C CA . MET A 1 123 ? -15.222 -7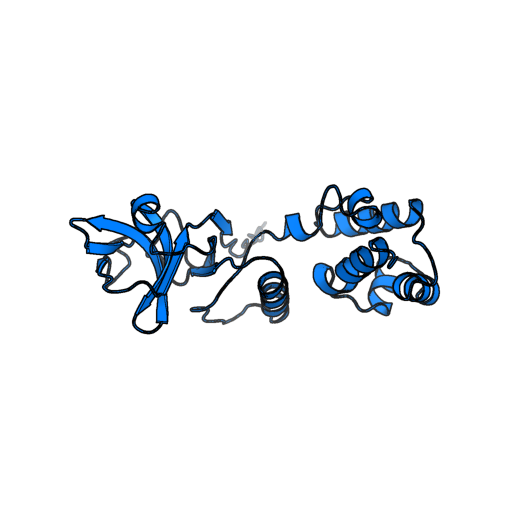.076 7.087 1.00 85.75 123 MET A CA 1
ATOM 1015 C C . MET A 1 123 ? -15.983 -7.276 5.769 1.00 85.75 123 MET A C 1
ATOM 1017 O O . MET A 1 123 ? -16.063 -6.368 4.936 1.00 85.75 123 MET A O 1
ATOM 1021 N N . MET A 1 124 ? -16.562 -8.463 5.571 1.00 83.12 124 MET A N 1
ATOM 1022 C CA . MET A 1 124 ? -17.483 -8.707 4.463 1.00 83.12 124 MET A CA 1
ATOM 1023 C C . MET A 1 124 ? -18.775 -7.881 4.630 1.00 83.12 124 MET A C 1
ATOM 1025 O O . MET A 1 124 ? -19.169 -7.591 5.754 1.00 83.12 124 MET A O 1
ATOM 1029 N N . PRO A 1 125 ? -19.458 -7.499 3.533 1.00 83.50 125 PRO A N 1
ATOM 1030 C CA . PRO A 1 125 ? -19.137 -7.799 2.134 1.00 83.50 125 PRO A CA 1
ATOM 1031 C C . PRO A 1 125 ? -18.041 -6.904 1.528 1.00 83.50 125 PRO A C 1
ATOM 1033 O O . PRO A 1 125 ? -17.606 -7.173 0.407 1.00 83.50 125 PRO A O 1
ATOM 1036 N N . PHE A 1 126 ? -17.613 -5.851 2.233 1.00 80.31 126 PHE A N 1
ATOM 1037 C CA . PHE A 1 126 ? -16.751 -4.793 1.698 1.00 80.31 126 PHE A CA 1
ATOM 1038 C C . PHE A 1 126 ? -15.312 -5.256 1.450 1.00 80.31 126 PHE A C 1
ATOM 1040 O O . PHE A 1 126 ? -14.760 -4.975 0.385 1.00 80.31 126 PHE A O 1
ATOM 1047 N N . LEU A 1 127 ? -14.737 -5.990 2.405 1.00 80.44 127 LEU A N 1
ATOM 1048 C CA . LEU A 1 127 ? -13.393 -6.565 2.358 1.00 80.44 127 LEU A CA 1
ATOM 1049 C C . LEU A 1 127 ? -13.466 -8.082 2.595 1.00 80.44 127 LEU A C 1
ATOM 1051 O O . LEU A 1 127 ? -14.263 -8.555 3.406 1.00 80.44 127 LEU A O 1
ATOM 1055 N N . LYS A 1 128 ? -12.635 -8.851 1.892 1.00 80.38 128 LYS A N 1
ATOM 1056 C CA . LYS A 1 128 ? -12.603 -10.324 1.923 1.00 80.38 128 LYS A CA 1
ATOM 1057 C C . LYS A 1 128 ? -11.204 -10.845 2.236 1.00 80.38 128 LYS A C 1
ATOM 1059 O O . LYS A 1 128 ? -10.223 -10.161 1.961 1.00 80.38 128 LYS A O 1
ATOM 1064 N N . ASN A 1 129 ? -11.100 -12.075 2.742 1.00 78.44 129 ASN A N 1
ATOM 1065 C CA . ASN A 1 129 ? -9.807 -12.744 2.895 1.00 78.44 129 ASN A CA 1
ATOM 1066 C C . ASN A 1 129 ? -9.009 -12.736 1.567 1.00 78.44 129 ASN A C 1
ATOM 1068 O O . ASN A 1 129 ? -9.565 -12.993 0.498 1.00 78.44 129 ASN A O 1
ATOM 1072 N N . GLY A 1 130 ? -7.721 -12.400 1.642 1.00 65.75 130 GLY A N 1
ATOM 1073 C CA . GLY A 1 130 ? -6.818 -12.192 0.510 1.00 65.75 130 GLY A CA 1
ATOM 1074 C C . GLY A 1 130 ? -6.813 -10.768 -0.064 1.00 65.75 130 GLY A C 1
ATOM 1075 O O . GLY A 1 130 ? -5.900 -10.442 -0.827 1.00 65.75 130 GLY A O 1
ATOM 1076 N N . ASP A 1 131 ? -7.799 -9.921 0.266 1.00 71.62 131 ASP A N 1
ATOM 1077 C CA . ASP A 1 131 ? -7.801 -8.508 -0.130 1.00 71.62 131 ASP A CA 1
ATOM 1078 C C . ASP A 1 131 ? -6.655 -7.759 0.549 1.00 71.62 131 ASP A C 1
ATOM 1080 O O . ASP A 1 131 ? -6.164 -8.142 1.613 1.00 71.62 131 ASP A O 1
ATOM 1084 N N . ILE A 1 132 ? -6.245 -6.637 -0.040 1.00 76.38 132 ILE A N 1
ATOM 1085 C CA . ILE A 1 132 ? -5.179 -5.820 0.526 1.00 76.38 132 ILE A CA 1
ATOM 1086 C C . ILE A 1 132 ? -5.582 -4.337 0.449 1.00 76.38 132 ILE A C 1
ATOM 1088 O O . ILE A 1 132 ? -6.034 -3.860 -0.596 1.00 76.38 132 ILE A O 1
ATOM 1092 N N . VAL A 1 133 ? -5.466 -3.609 1.566 1.00 73.50 133 VAL A N 1
ATOM 1093 C CA . VAL A 1 133 ? -6.016 -2.245 1.755 1.00 73.50 133 VAL A CA 1
ATOM 1094 C C . VAL A 1 133 ? -4.989 -1.248 2.279 1.00 73.50 133 VAL A C 1
ATOM 1096 O O . VAL A 1 133 ? -4.104 -1.632 3.044 1.00 73.50 133 VAL A O 1
ATOM 1099 N N . PHE A 1 134 ? -5.118 0.033 1.902 1.00 79.38 134 PHE A N 1
ATOM 1100 C CA . PHE A 1 134 ? -4.100 1.072 2.145 1.00 79.38 134 PHE A CA 1
ATOM 1101 C C . PHE A 1 134 ? -4.692 2.375 2.630 1.00 79.38 134 PHE A C 1
ATOM 1103 O O . PHE A 1 134 ? -5.709 2.824 2.108 1.00 79.38 134 PHE A O 1
ATOM 1110 N N . GLY A 1 135 ? -4.002 3.013 3.573 1.00 75.25 135 GLY A N 1
ATOM 1111 C CA . GLY A 1 135 ? -4.442 4.272 4.162 1.00 75.25 135 GLY A CA 1
ATOM 1112 C C . GLY A 1 135 ? -3.342 5.309 4.326 1.00 75.25 135 GLY A C 1
ATOM 1113 O O . GLY A 1 135 ? -2.162 4.969 4.370 1.00 75.25 135 GLY A O 1
ATOM 1114 N N . VAL A 1 136 ? -3.716 6.584 4.420 1.00 75.25 136 VAL A N 1
ATOM 1115 C CA . VAL A 1 136 ? -2.778 7.696 4.679 1.00 75.25 136 VAL A CA 1
ATOM 1116 C C . VAL A 1 136 ? -2.420 7.741 6.160 1.00 75.25 136 VAL A C 1
ATOM 1118 O O . VAL A 1 136 ? -3.298 7.543 6.992 1.00 75.25 136 VAL A O 1
ATOM 1121 N N . ASN A 1 137 ? -1.156 8.033 6.489 1.00 73.81 137 ASN A N 1
ATOM 1122 C CA . ASN A 1 137 ? -0.687 8.178 7.871 1.00 73.81 137 ASN A CA 1
ATOM 1123 C C . ASN A 1 137 ? -1.520 9.237 8.617 1.00 73.81 137 ASN A C 1
ATOM 1125 O O . ASN A 1 137 ? -1.308 10.435 8.435 1.00 73.81 137 ASN A O 1
ATOM 1129 N N . GLY A 1 138 ? -2.464 8.793 9.441 1.00 66.88 138 GLY A N 1
ATOM 1130 C CA . GLY A 1 138 ? -3.289 9.652 10.273 1.00 66.88 138 GLY A CA 1
ATOM 1131 C C . GLY A 1 138 ? -2.638 9.859 11.633 1.00 66.88 138 GLY A C 1
ATOM 1132 O O . GLY A 1 138 ? -2.306 8.900 12.329 1.00 66.88 138 GLY A O 1
ATOM 1133 N N . ASP A 1 139 ? -2.499 11.120 12.027 1.00 73.00 139 ASP A N 1
ATOM 1134 C CA . ASP A 1 139 ? -2.290 11.490 13.424 1.00 73.00 139 ASP A CA 1
ATOM 1135 C C . ASP A 1 139 ? -3.608 11.236 14.184 1.00 73.00 139 ASP A C 1
ATOM 1137 O O . ASP A 1 139 ? -4.599 11.913 13.876 1.00 73.00 139 ASP A O 1
ATOM 1141 N N . PRO A 1 140 ? -3.673 10.288 15.143 1.00 71.31 140 PRO A N 1
ATOM 1142 C CA . PRO A 1 140 ? -4.914 9.994 15.857 1.00 71.31 140 PRO A CA 1
ATOM 1143 C C . PRO A 1 140 ? -5.479 11.230 16.565 1.00 71.31 140 PRO A C 1
ATOM 1145 O O . PRO A 1 140 ? -6.684 11.472 16.504 1.00 71.31 140 PRO A O 1
ATOM 1148 N N . SER A 1 141 ? -4.605 12.064 17.142 1.00 70.38 141 SER A N 1
ATOM 1149 C CA . SER A 1 141 ? -4.986 13.232 17.951 1.00 70.38 141 SER A CA 1
ATOM 1150 C C . SER A 1 141 ? -5.716 14.328 17.170 1.00 70.38 141 SER A C 1
ATOM 1152 O O . SER A 1 141 ? -6.373 15.170 17.773 1.00 70.38 141 SER A O 1
ATOM 1154 N N . LYS A 1 142 ? -5.623 14.316 15.832 1.00 73.62 142 LYS A N 1
ATOM 1155 C CA . LYS A 1 142 ? -6.213 15.335 14.945 1.00 73.62 142 LYS A CA 1
ATOM 1156 C C . LYS A 1 142 ? -7.343 14.816 14.053 1.00 73.62 142 LYS A C 1
ATOM 1158 O O . LYS A 1 142 ? -7.971 15.611 13.358 1.00 73.62 142 LYS A O 1
ATOM 1163 N N . ASN A 1 143 ? -7.563 13.499 14.007 1.00 74.25 143 ASN A N 1
ATOM 1164 C CA . ASN A 1 143 ? -8.409 12.878 12.981 1.00 74.25 143 ASN A CA 1
ATOM 1165 C C . ASN A 1 143 ? -9.484 11.923 13.514 1.00 74.25 143 ASN A C 1
ATOM 1167 O O . ASN A 1 143 ? -10.383 11.600 12.748 1.00 74.25 143 ASN A O 1
ATOM 1171 N N . LEU A 1 144 ? -9.434 11.477 14.777 1.00 87.00 144 LEU A N 1
ATOM 1172 C CA . LEU A 1 144 ? -10.341 10.437 15.292 1.00 87.00 144 LEU A CA 1
ATOM 1173 C C . LEU A 1 144 ? -11.832 10.718 15.031 1.00 87.00 144 LEU A C 1
ATOM 1175 O O . LEU A 1 144 ? -12.506 9.877 14.444 1.00 87.00 144 LEU A O 1
ATOM 1179 N N . GLU A 1 145 ? -12.333 11.907 15.372 1.00 88.12 145 GLU A N 1
ATOM 1180 C CA . GLU A 1 145 ? -13.737 12.286 15.128 1.00 88.12 145 GLU A CA 1
ATOM 1181 C C . GLU A 1 145 ? -14.102 12.286 13.637 1.00 88.12 145 GLU A C 1
ATOM 1183 O O . GLU A 1 145 ? -15.168 11.808 13.254 1.00 88.12 145 GLU A O 1
ATOM 1188 N N . ARG A 1 146 ? -13.182 12.749 12.780 1.00 88.50 146 ARG A N 1
ATOM 1189 C CA . ARG A 1 146 ? -13.343 12.796 11.315 1.00 88.50 146 ARG A CA 1
ATOM 1190 C C . ARG A 1 146 ? -13.311 11.414 10.656 1.00 88.50 146 ARG A C 1
ATOM 1192 O O . ARG A 1 146 ? -13.615 11.310 9.474 1.00 88.50 146 ARG A O 1
ATOM 1199 N N . 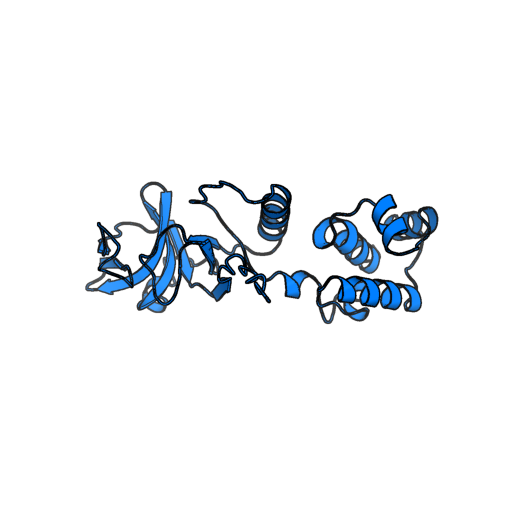LEU A 1 147 ? -12.903 10.389 11.403 1.00 88.75 147 LEU A N 1
ATOM 1200 C CA . LEU A 1 147 ? -12.853 8.989 10.988 1.00 88.75 147 LEU A CA 1
ATOM 1201 C C . LEU A 1 147 ? -13.979 8.154 11.617 1.00 88.75 147 LEU A C 1
ATOM 1203 O O . LEU A 1 147 ? -14.041 6.950 11.380 1.00 88.75 147 LEU A O 1
ATOM 1207 N N . ASN A 1 148 ? -14.859 8.740 12.436 1.00 92.19 148 ASN A N 1
ATOM 1208 C CA . ASN A 1 148 ? -15.984 8.008 13.015 1.00 92.19 148 ASN A CA 1
ATOM 1209 C C . ASN A 1 148 ? -16.893 7.474 11.890 1.00 92.19 148 ASN A C 1
ATOM 1211 O O . ASN A 1 148 ? -17.197 8.204 10.952 1.00 92.19 148 ASN A O 1
ATOM 1215 N N . ASN A 1 149 ? -17.328 6.213 11.990 1.00 90.62 149 ASN A N 1
ATOM 1216 C CA . ASN A 1 149 ? -18.015 5.431 10.949 1.00 90.62 149 ASN A CA 1
ATOM 1217 C C . ASN A 1 149 ? -17.147 4.972 9.752 1.00 90.62 149 ASN A C 1
ATOM 1219 O O . ASN A 1 149 ? -17.635 4.150 8.974 1.00 90.62 149 ASN A O 1
ATOM 1223 N N . GLU A 1 150 ? -15.888 5.396 9.606 1.00 90.25 150 GLU A N 1
ATOM 1224 C CA . GLU A 1 150 ? -15.018 4.970 8.493 1.00 90.25 150 GLU A CA 1
ATOM 1225 C C . GLU A 1 150 ? -14.345 3.611 8.722 1.00 90.25 150 GLU A C 1
ATOM 1227 O O . GLU A 1 150 ? -14.088 3.212 9.860 1.00 90.25 150 GLU A O 1
ATOM 1232 N N . ILE A 1 151 ? -14.006 2.903 7.636 1.00 89.81 151 ILE A N 1
ATOM 1233 C CA . ILE A 1 151 ? -13.149 1.709 7.720 1.00 89.81 151 ILE A CA 1
ATOM 1234 C C . ILE A 1 151 ? -11.683 2.151 7.752 1.00 89.81 151 ILE A C 1
ATOM 1236 O O . ILE A 1 151 ? -11.179 2.812 6.838 1.00 89.81 151 ILE A O 1
ATOM 1240 N N . VAL A 1 152 ? -10.985 1.769 8.819 1.00 92.62 152 VAL A N 1
ATOM 1241 C CA . VAL A 1 152 ? -9.623 2.214 9.118 1.00 92.62 152 VAL A CA 1
ATOM 1242 C C . VAL A 1 152 ? -8.662 1.041 9.252 1.00 92.62 152 VAL A C 1
ATOM 1244 O O . VAL A 1 152 ? -9.028 -0.048 9.691 1.00 92.62 152 VAL A O 1
ATOM 1247 N N . ILE A 1 153 ? -7.396 1.302 8.937 1.00 90.50 153 ILE A N 1
ATOM 1248 C CA . ILE A 1 153 ? -6.266 0.490 9.385 1.00 90.50 153 ILE A CA 1
ATOM 1249 C C . ILE A 1 153 ? -5.763 1.133 10.678 1.00 90.50 153 ILE A C 1
ATOM 1251 O O . ILE A 1 153 ? -5.317 2.283 10.664 1.00 90.50 153 ILE A O 1
ATOM 1255 N N . ALA A 1 154 ? -5.830 0.417 11.796 1.00 90.62 154 ALA A N 1
ATOM 1256 C CA . ALA A 1 154 ? -5.400 0.918 13.100 1.00 90.62 154 ALA A CA 1
ATOM 1257 C C . ALA A 1 154 ? -4.339 -0.001 13.712 1.00 90.62 154 ALA A C 1
ATOM 1259 O O . ALA A 1 154 ? -4.457 -1.223 13.635 1.00 90.62 154 ALA A O 1
ATOM 1260 N N . ARG A 1 155 ? -3.316 0.574 14.355 1.00 89.56 155 ARG A N 1
ATOM 1261 C CA . ARG A 1 155 ? -2.439 -0.142 15.293 1.00 89.56 155 ARG A CA 1
ATOM 1262 C C . ARG A 1 155 ? -2.715 0.355 16.704 1.00 89.56 155 ARG A C 1
ATOM 1264 O O . ARG A 1 155 ? -2.579 1.548 16.976 1.00 89.56 155 ARG A O 1
ATOM 1271 N N . VAL A 1 156 ? -3.088 -0.566 17.580 1.00 87.44 156 VAL A N 1
ATOM 1272 C CA . VAL A 1 156 ? -3.486 -0.293 18.968 1.00 87.44 156 VAL A CA 1
ATOM 1273 C C . VAL A 1 156 ? -2.358 -0.664 19.939 1.00 87.44 156 VAL A C 1
ATOM 1275 O O . VAL A 1 156 ? -1.216 -0.873 19.503 1.00 87.44 156 VAL A O 1
ATOM 1278 N N . GLU A 1 157 ? -2.654 -0.697 21.241 1.00 79.75 157 GLU A N 1
ATOM 1279 C CA . GLU A 1 157 ? -1.815 -1.306 22.289 1.00 79.75 157 GLU A CA 1
ATOM 1280 C C . GLU A 1 157 ? -1.313 -2.717 21.880 1.00 79.75 157 GLU A C 1
ATOM 1282 O O . GLU A 1 157 ? -1.828 -3.342 20.949 1.00 79.75 157 GLU A O 1
ATOM 1287 N N . ASP A 1 158 ? -0.223 -3.184 22.493 1.00 78.12 158 ASP A N 1
ATOM 1288 C CA . ASP A 1 158 ? 0.439 -4.475 22.204 1.00 78.12 158 ASP A CA 1
ATOM 1289 C C . ASP A 1 158 ? 0.853 -4.721 20.733 1.00 78.12 158 ASP A C 1
ATOM 1291 O O . ASP A 1 158 ? 1.304 -5.799 20.349 1.00 78.12 158 ASP A O 1
ATOM 1295 N N . ASN A 1 159 ? 0.810 -3.676 19.899 1.00 75.81 159 ASN A N 1
ATOM 1296 C CA . ASN A 1 159 ? 1.144 -3.688 18.473 1.00 75.81 159 ASN A CA 1
ATOM 1297 C C . ASN A 1 159 ? 0.244 -4.572 17.589 1.00 75.81 159 ASN A C 1
ATOM 1299 O O . ASN A 1 159 ? 0.625 -4.853 16.440 1.00 75.81 159 ASN A O 1
ATOM 1303 N N . PHE A 1 160 ? -0.956 -4.942 18.036 1.00 81.25 160 PHE A N 1
ATOM 1304 C CA . PHE A 1 160 ? -1.965 -5.521 17.144 1.00 81.25 160 PHE A CA 1
ATOM 1305 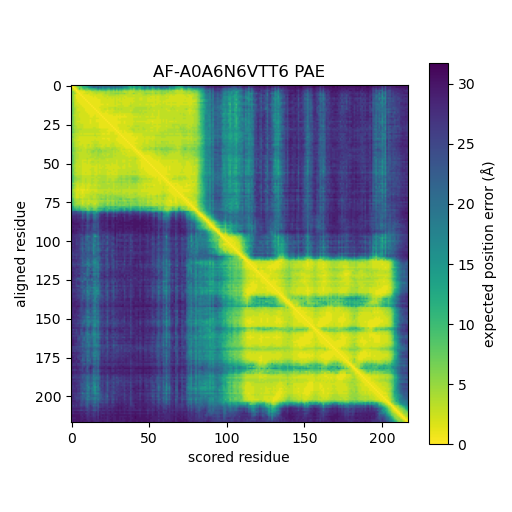C C . PHE A 1 160 ? -2.390 -4.510 16.072 1.00 81.25 160 PHE A C 1
ATOM 1307 O O . PHE A 1 160 ? -2.414 -3.300 16.313 1.00 81.25 160 PHE A O 1
ATOM 1314 N N . THR A 1 161 ? -2.688 -5.005 14.868 1.00 85.94 161 THR A N 1
ATOM 1315 C CA . THR A 1 161 ? -3.260 -4.200 13.783 1.00 85.94 161 THR A CA 1
ATOM 1316 C C . THR A 1 161 ? -4.577 -4.798 13.342 1.00 85.94 161 THR A C 1
ATOM 1318 O O . THR A 1 161 ? -4.649 -5.986 13.045 1.00 85.94 161 THR A O 1
ATOM 1321 N N . TYR A 1 162 ? -5.587 -3.939 13.283 1.00 90.75 162 TYR A N 1
ATOM 1322 C CA . TYR A 1 162 ? -6.946 -4.264 12.886 1.00 90.75 162 TYR A CA 1
ATOM 1323 C C . TYR A 1 162 ? -7.301 -3.504 11.610 1.00 90.75 162 TYR A C 1
ATOM 1325 O O . TYR A 1 162 ? -6.878 -2.358 11.421 1.00 90.75 162 TYR A O 1
ATOM 1333 N N . VAL A 1 163 ? -8.129 -4.130 10.774 1.00 91.12 163 VAL A N 1
ATOM 1334 C CA . VAL A 1 163 ? -8.893 -3.445 9.729 1.00 91.12 163 VAL A CA 1
ATOM 1335 C C . VAL A 1 163 ? -10.354 -3.564 10.091 1.00 91.12 163 VAL A C 1
ATOM 1337 O O . VAL A 1 163 ? -10.925 -4.641 9.963 1.00 91.12 163 VAL A O 1
ATOM 1340 N N . ARG A 1 164 ? -10.933 -2.481 10.598 1.00 93.81 164 ARG A N 1
ATOM 1341 C CA . ARG A 1 164 ? -12.291 -2.468 11.147 1.00 93.81 164 ARG A CA 1
ATOM 1342 C C . ARG A 1 164 ? -12.921 -1.093 11.001 1.00 93.81 164 ARG A C 1
ATOM 1344 O O . ARG A 1 164 ? -12.228 -0.115 10.713 1.00 93.81 164 ARG A O 1
ATOM 1351 N N . ARG A 1 165 ? -14.235 -1.009 11.199 1.00 93.12 165 ARG A N 1
ATOM 1352 C CA . ARG A 1 165 ? -14.945 0.268 11.235 1.00 93.12 165 ARG A CA 1
ATOM 1353 C C . ARG A 1 165 ? -14.686 0.969 12.564 1.00 93.12 165 ARG A C 1
ATOM 1355 O O . ARG A 1 165 ? -14.895 0.381 13.626 1.00 93.12 165 ARG A O 1
ATOM 1362 N N . LEU A 1 166 ? -14.246 2.222 12.517 1.00 94.94 166 LEU A N 1
ATOM 1363 C CA . LEU A 1 166 ? -14.091 3.041 13.713 1.00 94.94 166 LEU A CA 1
ATOM 1364 C C . LEU A 1 166 ? -15.472 3.468 14.225 1.00 94.94 166 LEU A C 1
ATOM 1366 O O . LEU A 1 166 ? -16.307 3.968 13.466 1.00 94.94 166 LEU A O 1
ATOM 1370 N N . ARG A 1 167 ? -15.697 3.324 15.529 1.00 95.75 167 ARG A N 1
ATOM 1371 C CA . ARG A 1 167 ? -16.834 3.921 16.236 1.00 95.75 167 ARG A CA 1
ATOM 1372 C C . ARG A 1 167 ? -16.333 4.739 17.413 1.00 95.75 167 ARG A C 1
ATOM 1374 O O . ARG A 1 167 ? -15.476 4.279 18.164 1.00 95.75 167 ARG A O 1
ATOM 1381 N N . ILE A 1 168 ? -16.896 5.929 17.581 1.00 94.50 168 ILE A N 1
ATOM 1382 C CA . ILE A 1 168 ? -16.700 6.769 18.764 1.00 94.50 168 ILE A CA 1
ATOM 1383 C C . ILE A 1 168 ? -18.069 7.005 19.395 1.00 94.50 168 ILE A C 1
ATOM 1385 O O . ILE A 1 168 ? -18.980 7.499 18.729 1.00 94.50 168 ILE A O 1
ATOM 1389 N N . VAL A 1 169 ? -18.206 6.613 20.662 1.00 93.75 169 VAL A N 1
ATOM 1390 C CA . VAL A 1 169 ? -19.438 6.700 21.461 1.00 93.75 169 VAL A CA 1
ATOM 1391 C C . VAL A 1 169 ? -19.036 7.123 22.871 1.00 93.75 169 VAL A C 1
ATOM 1393 O O . VAL A 1 169 ? -18.184 6.475 23.470 1.00 93.75 169 VAL A O 1
ATOM 1396 N N . GLU A 1 170 ? -19.604 8.215 23.391 1.00 93.44 170 GLU A N 1
ATOM 1397 C CA . GLU A 1 170 ? -19.322 8.716 24.754 1.00 93.44 170 GLU A CA 1
ATOM 1398 C C . GLU A 1 170 ? -17.811 8.834 25.054 1.00 93.44 170 GLU A C 1
ATOM 1400 O O . GLU A 1 170 ? -17.318 8.357 26.074 1.00 93.44 170 GLU A O 1
ATOM 1405 N N . ASN A 1 171 ? -17.045 9.402 24.114 1.00 89.69 171 ASN A N 1
ATOM 1406 C CA . ASN A 1 171 ? -15.573 9.506 24.120 1.00 89.69 171 ASN A CA 1
ATOM 1407 C C . ASN A 1 171 ? -14.795 8.170 24.194 1.00 89.69 171 ASN A C 1
ATOM 1409 O O . ASN A 1 171 ? -13.565 8.175 24.207 1.00 89.69 171 ASN A O 1
ATOM 1413 N N . ASN A 1 172 ? -15.476 7.023 24.183 1.00 94.12 172 ASN A N 1
ATOM 1414 C CA . ASN A 1 172 ? -14.867 5.703 24.061 1.00 94.12 172 ASN A CA 1
ATOM 1415 C C . ASN A 1 172 ? -14.690 5.354 22.575 1.00 94.12 172 ASN A C 1
ATOM 1417 O O . ASN A 1 172 ? -15.569 5.625 21.753 1.00 94.12 172 ASN A O 1
ATOM 1421 N N . VAL A 1 173 ? -13.559 4.732 22.233 1.00 95.12 173 VAL A N 1
ATOM 1422 C CA . VAL A 1 173 ? -13.222 4.339 20.858 1.00 95.12 173 VAL A CA 1
ATOM 1423 C C . VAL A 1 173 ? -13.321 2.823 20.704 1.00 95.12 173 VAL A C 1
ATOM 1425 O O . VAL A 1 173 ? -12.820 2.072 21.542 1.00 95.12 173 VAL A O 1
ATOM 1428 N N . PHE A 1 174 ? -13.942 2.372 19.616 1.00 95.50 174 PHE A N 1
ATOM 1429 C CA . PHE A 1 174 ? -14.157 0.961 19.306 1.00 95.50 174 PHE A CA 1
ATOM 1430 C C . PHE A 1 174 ? -13.790 0.648 17.850 1.00 95.50 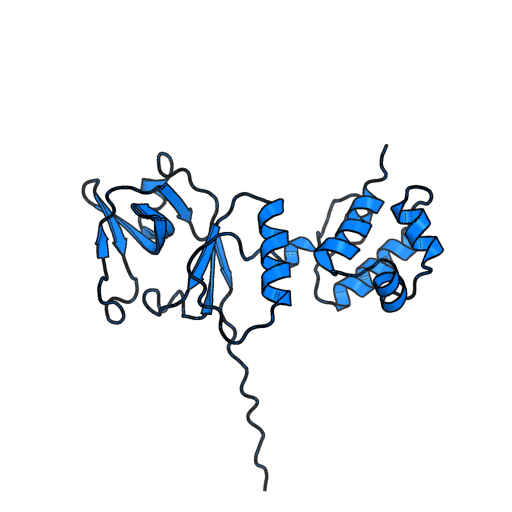174 PHE A C 1
ATOM 1432 O O . PHE A 1 174 ? -13.933 1.491 16.959 1.00 95.50 174 PHE A O 1
ATOM 1439 N N . LEU A 1 175 ? -13.350 -0.587 17.612 1.00 94.56 175 LEU A N 1
ATOM 1440 C CA . LEU A 1 175 ? -13.059 -1.149 16.296 1.00 94.56 175 LEU A CA 1
ATOM 1441 C C . LEU A 1 175 ? -14.009 -2.321 16.029 1.00 94.56 175 LEU A C 1
ATOM 1443 O O . LEU A 1 175 ? -13.859 -3.417 16.578 1.00 94.56 175 LEU A O 1
ATOM 1447 N N . VAL A 1 176 ? -15.001 -2.055 15.182 1.00 93.44 176 VAL A N 1
ATOM 1448 C CA . VAL A 1 176 ? -16.166 -2.913 14.942 1.00 93.44 176 VAL A CA 1
ATOM 1449 C C . VAL A 1 176 ? -16.019 -3.678 13.628 1.00 93.44 176 VAL A C 1
ATOM 1451 O O . VAL A 1 176 ? -15.644 -3.100 12.605 1.00 93.44 176 VAL A O 1
ATOM 1454 N N . ALA A 1 177 ? -16.304 -4.978 13.665 1.00 90.19 177 ALA A N 1
ATOM 1455 C CA . ALA A 1 177 ? -16.429 -5.819 12.479 1.00 90.19 177 ALA A CA 1
ATOM 1456 C C . ALA A 1 177 ? -17.736 -5.502 11.725 1.00 90.19 177 ALA A C 1
ATOM 1458 O O . ALA A 1 177 ? -18.788 -5.376 12.349 1.00 90.19 177 ALA A O 1
ATOM 1459 N N . ASP A 1 178 ? -17.697 -5.404 10.393 1.00 85.12 178 ASP A N 1
ATOM 1460 C CA . ASP A 1 178 ? -18.920 -5.229 9.585 1.00 85.12 178 ASP A CA 1
ATOM 1461 C C . ASP A 1 178 ? -19.727 -6.540 9.455 1.00 85.12 178 ASP A C 1
ATOM 1463 O O . ASP A 1 178 ? -20.925 -6.5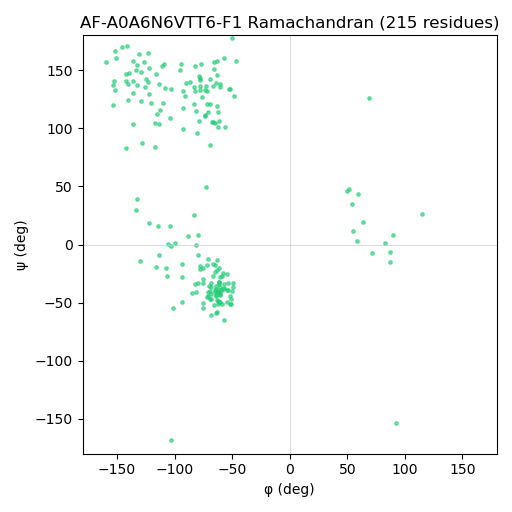04 9.182 1.00 85.12 178 ASP A O 1
ATOM 1467 N N . ASN A 1 179 ? -19.089 -7.693 9.685 1.00 84.19 179 ASN A N 1
ATOM 1468 C CA . ASN A 1 179 ? -19.676 -9.031 9.621 1.00 84.19 179 ASN A CA 1
ATOM 1469 C C . ASN A 1 179 ? -19.619 -9.710 11.000 1.00 84.19 179 ASN A C 1
ATOM 1471 O O . ASN A 1 179 ? -18.693 -10.468 11.304 1.00 84.19 179 ASN A O 1
ATOM 1475 N N . LEU A 1 180 ? -20.615 -9.406 11.835 1.00 81.75 180 LEU A N 1
ATOM 1476 C CA . LEU A 1 180 ? -20.692 -9.845 13.233 1.00 81.75 180 LEU A CA 1
ATOM 1477 C C . LEU A 1 180 ? -20.743 -11.381 13.373 1.00 81.75 180 LEU A C 1
ATOM 1479 O O . LEU A 1 180 ? -20.155 -11.927 14.299 1.00 81.75 180 LEU A O 1
ATOM 1483 N N . ASP A 1 181 ? -21.350 -12.089 12.414 1.00 80.06 181 ASP A N 1
ATOM 1484 C CA . ASP A 1 181 ? -21.543 -13.553 12.443 1.00 80.06 181 ASP A CA 1
ATOM 1485 C C . ASP A 1 181 ? -20.291 -14.369 12.041 1.00 80.06 181 ASP A C 1
ATOM 1487 O O . ASP A 1 181 ? -20.365 -15.586 11.804 1.00 80.06 181 ASP A O 1
ATOM 1491 N N . LYS A 1 182 ? -19.138 -13.704 11.870 1.00 71.62 182 LYS A N 1
ATOM 1492 C CA . LYS A 1 182 ? -17.855 -14.305 11.451 1.00 71.62 182 LYS A CA 1
ATOM 1493 C C . LYS A 1 182 ? -16.663 -13.852 12.298 1.00 71.62 182 LYS A C 1
ATOM 1495 O O . LYS A 1 182 ? -15.541 -13.793 11.794 1.00 71.62 182 LYS A O 1
ATOM 1500 N N . THR A 1 183 ? -16.897 -13.539 13.570 1.00 71.56 183 THR A N 1
ATOM 1501 C CA . THR A 1 183 ? -15.852 -13.111 14.505 1.00 71.56 183 THR A CA 1
ATOM 1502 C C . THR A 1 183 ? -16.221 -13.437 15.952 1.00 71.56 183 THR A C 1
ATOM 1504 O O . THR A 1 183 ? -17.357 -13.222 16.362 1.00 71.56 183 THR A O 1
ATOM 1507 N N . ASP A 1 184 ? -15.258 -13.938 16.728 1.00 70.62 184 ASP A N 1
ATOM 1508 C CA . ASP A 1 184 ? -15.449 -14.230 18.158 1.00 70.62 184 ASP A CA 1
ATOM 1509 C C . ASP A 1 184 ? -15.383 -12.957 19.030 1.00 70.62 184 ASP A C 1
ATOM 1511 O O . ASP A 1 184 ? -15.913 -12.925 20.138 1.00 70.62 184 ASP A O 1
ATOM 1515 N N . ASP A 1 185 ? -14.766 -11.887 18.513 1.00 75.31 185 ASP A N 1
ATOM 1516 C CA . ASP A 1 185 ? -14.710 -10.555 19.127 1.00 75.31 185 ASP A CA 1
ATOM 1517 C C . ASP A 1 185 ? -15.159 -9.499 18.101 1.00 75.31 185 ASP A C 1
ATOM 1519 O O . ASP A 1 185 ? -14.324 -8.932 17.391 1.00 75.31 185 ASP A O 1
ATOM 1523 N N . PRO A 1 186 ? -16.465 -9.205 17.978 1.00 83.94 186 PRO A N 1
ATOM 1524 C CA . PRO A 1 186 ? -16.965 -8.229 17.011 1.00 83.94 186 PRO A CA 1
ATOM 1525 C C . PRO A 1 186 ? -16.654 -6.764 17.344 1.00 83.94 186 PRO A C 1
ATOM 1527 O O . PRO A 1 186 ? -16.748 -5.917 16.451 1.00 83.94 186 PRO A O 1
ATOM 1530 N N . VAL A 1 187 ? -16.304 -6.431 18.594 1.00 90.62 187 VAL A N 1
ATOM 1531 C CA . VAL A 1 187 ? -16.245 -5.044 19.094 1.00 90.62 187 VAL A CA 1
ATOM 1532 C C . VAL A 1 187 ? -15.062 -4.867 20.050 1.00 90.62 187 VAL A C 1
ATOM 1534 O O . VAL A 1 187 ? -15.208 -4.840 21.272 1.00 90.62 187 VAL A O 1
ATOM 1537 N N . VAL A 1 188 ? -13.880 -4.637 19.479 1.00 90.62 188 VAL A N 1
ATOM 1538 C CA . VAL A 1 188 ? -12.672 -4.335 20.256 1.00 90.62 188 VAL A CA 1
ATOM 1539 C C . VAL A 1 188 ? -12.779 -2.908 20.794 1.00 90.62 188 VAL A C 1
ATOM 1541 O O . VAL A 1 188 ? -12.699 -1.944 20.026 1.00 90.62 188 VAL A O 1
ATOM 1544 N N . LYS A 1 189 ? -12.930 -2.743 22.113 1.00 94.06 189 LYS A N 1
ATOM 1545 C CA . LYS A 1 189 ? -12.747 -1.442 22.776 1.00 94.06 189 LYS A CA 1
ATOM 1546 C C . LYS A 1 189 ? -11.260 -1.089 22.803 1.00 94.06 189 LYS A C 1
ATOM 1548 O O . LYS A 1 189 ? -10.433 -1.903 23.201 1.00 94.06 189 LYS A O 1
ATOM 1553 N N . VAL A 1 190 ? -10.917 0.138 22.419 1.00 93.00 190 VAL A N 1
ATOM 1554 C CA . VAL A 1 190 ? -9.526 0.584 22.292 1.00 93.00 190 VAL A CA 1
ATOM 1555 C C . VAL A 1 190 ? -9.209 1.686 23.296 1.00 93.00 190 VAL A C 1
ATOM 1557 O O . VAL A 1 190 ? -9.673 2.815 23.164 1.00 93.00 190 VAL A O 1
ATOM 1560 N N . ASN A 1 191 ? -8.345 1.372 24.263 1.00 91.31 191 ASN A N 1
ATOM 1561 C CA . ASN A 1 191 ? -7.840 2.349 25.233 1.00 91.31 191 ASN A CA 1
ATOM 1562 C C . ASN A 1 191 ? -6.787 3.292 24.619 1.00 91.31 191 ASN A C 1
ATOM 1564 O O . ASN A 1 191 ? -6.657 4.438 25.041 1.00 91.31 191 ASN A O 1
ATOM 1568 N N . LYS A 1 192 ? -6.031 2.816 23.618 1.00 92.12 192 LYS A N 1
ATOM 1569 C CA . LYS A 1 192 ? -4.919 3.550 23.005 1.00 92.12 192 LYS A CA 1
ATOM 1570 C C . LYS A 1 192 ? -4.685 3.153 21.552 1.00 92.12 192 LYS A C 1
ATOM 1572 O O . LYS A 1 192 ? -4.578 1.974 21.213 1.00 92.12 192 LYS A O 1
ATOM 1577 N N . ILE A 1 193 ? -4.537 4.165 20.703 1.00 91.44 193 ILE A N 1
ATOM 1578 C CA . ILE A 1 193 ? -4.233 4.035 19.276 1.00 91.44 193 ILE A CA 1
ATOM 1579 C C . ILE A 1 193 ? -2.833 4.598 19.037 1.00 91.44 193 ILE A C 1
ATOM 1581 O O . ILE A 1 193 ? -2.599 5.790 19.213 1.00 91.44 193 ILE A O 1
ATOM 1585 N N . ASN A 1 194 ? -1.906 3.738 18.617 1.00 89.00 194 ASN A N 1
ATOM 1586 C CA . ASN A 1 194 ? -0.525 4.112 18.304 1.00 89.00 194 ASN A CA 1
ATOM 1587 C C . ASN A 1 194 ? -0.413 4.761 16.911 1.00 89.00 194 ASN A C 1
ATOM 1589 O O . ASN A 1 194 ? 0.411 5.648 16.706 1.00 89.00 194 ASN A O 1
ATOM 1593 N N . TRP A 1 195 ? -1.247 4.342 15.952 1.00 89.38 195 TRP A N 1
ATOM 1594 C CA . TRP A 1 195 ? -1.560 5.102 14.734 1.00 89.38 195 TRP A CA 1
ATOM 1595 C C . TRP A 1 195 ? -2.874 4.620 14.110 1.00 89.38 195 TRP A C 1
ATOM 1597 O O . TRP A 1 195 ? -3.283 3.475 14.306 1.00 89.38 195 TRP A O 1
ATOM 1607 N N . ILE A 1 196 ? -3.510 5.484 13.319 1.00 90.31 196 ILE A N 1
ATOM 1608 C CA . ILE A 1 196 ? -4.734 5.192 12.560 1.00 90.31 196 ILE A CA 1
ATOM 1609 C C . ILE A 1 196 ? -4.578 5.681 11.121 1.00 90.31 196 ILE A C 1
ATOM 1611 O O . ILE A 1 196 ? -3.757 6.555 10.839 1.00 90.31 196 ILE A O 1
ATOM 1615 N N . SER A 1 197 ? -5.300 5.097 10.172 1.00 88.19 197 SER A N 1
ATOM 1616 C CA . SER A 1 197 ? -5.256 5.502 8.765 1.00 88.19 197 SER A CA 1
ATOM 1617 C C . SER A 1 197 ? -6.580 5.165 8.068 1.00 88.19 197 SER A C 1
ATOM 1619 O O . SER A 1 197 ? -6.925 3.982 8.037 1.00 88.19 197 SER A O 1
ATOM 1621 N N . PRO A 1 198 ? -7.320 6.142 7.502 1.00 85.00 198 PRO A N 1
ATOM 1622 C CA . PRO A 1 198 ? -8.479 5.849 6.652 1.00 85.00 198 PRO A CA 1
ATOM 1623 C C . PRO A 1 198 ? -8.036 5.036 5.444 1.00 85.00 198 PRO A C 1
ATOM 1625 O O . PRO A 1 198 ? -7.007 5.367 4.850 1.00 85.00 198 PRO A O 1
ATOM 1628 N N . ILE A 1 199 ? -8.801 4.016 5.053 1.00 82.19 199 ILE A N 1
ATOM 1629 C CA . ILE A 1 199 ? -8.542 3.320 3.791 1.00 82.19 199 ILE A CA 1
ATOM 1630 C C . ILE A 1 199 ? -8.878 4.268 2.635 1.00 82.19 199 ILE A C 1
ATOM 1632 O O . ILE A 1 199 ? -10.010 4.718 2.501 1.00 82.19 199 ILE A O 1
ATOM 1636 N N . ILE A 1 200 ? -7.890 4.548 1.788 1.00 72.62 200 ILE A N 1
ATOM 1637 C CA . ILE A 1 200 ? -8.045 5.336 0.556 1.00 72.62 200 ILE A CA 1
ATOM 1638 C C . ILE A 1 200 ? -7.971 4.478 -0.711 1.00 72.62 200 ILE A C 1
ATOM 1640 O O . ILE A 1 200 ? -8.426 4.908 -1.765 1.00 72.62 200 ILE A O 1
ATOM 1644 N N . ILE A 1 201 ? -7.392 3.274 -0.630 1.00 72.75 201 ILE A N 1
ATOM 1645 C CA . ILE A 1 201 ? -7.235 2.358 -1.765 1.00 72.75 201 ILE A CA 1
ATOM 1646 C C . ILE A 1 201 ? -7.488 0.916 -1.295 1.00 72.75 201 ILE A C 1
ATOM 1648 O O . ILE A 1 201 ? -6.980 0.490 -0.256 1.00 72.75 201 ILE A O 1
ATOM 1652 N N . HIS A 1 202 ? -8.208 0.139 -2.106 1.00 74.50 202 HIS A N 1
ATOM 1653 C CA . HIS A 1 202 ? -8.502 -1.283 -1.897 1.00 74.50 202 HIS A CA 1
ATOM 1654 C C . HIS A 1 202 ? -8.155 -2.082 -3.156 1.00 74.50 202 HIS A C 1
ATOM 1656 O O . HIS A 1 202 ? -8.667 -1.802 -4.239 1.00 74.50 202 HIS A O 1
ATOM 1662 N N . LYS A 1 203 ? -7.297 -3.098 -3.020 1.00 73.94 203 LYS A N 1
ATOM 1663 C CA . LYS A 1 203 ? -7.057 -4.112 -4.049 1.00 73.94 203 LYS A CA 1
ATOM 1664 C C . LYS A 1 203 ? -7.773 -5.388 -3.637 1.00 73.94 203 LYS A C 1
ATOM 1666 O O . LYS A 1 203 ? -7.351 -6.072 -2.708 1.00 73.94 203 LYS A O 1
ATOM 1671 N N . LYS A 1 204 ? -8.842 -5.699 -4.366 1.00 69.44 204 LYS A N 1
ATOM 1672 C CA . LYS A 1 204 ? -9.551 -6.971 -4.237 1.00 69.44 204 LYS A CA 1
ATOM 1673 C C . LYS A 1 204 ? -8.645 -8.127 -4.647 1.00 69.44 204 LYS A C 1
ATOM 1675 O O . LYS A 1 204 ? -7.930 -8.024 -5.652 1.00 69.44 204 LYS A O 1
ATOM 1680 N N . HIS A 1 205 ? -8.714 -9.218 -3.897 1.00 61.69 205 HIS A N 1
ATOM 1681 C CA . HIS A 1 205 ? -8.180 -10.503 -4.303 1.00 61.69 205 HIS A CA 1
ATOM 1682 C C . HIS A 1 205 ? -8.932 -10.967 -5.547 1.00 61.69 205 HIS A C 1
ATOM 1684 O O . HIS A 1 205 ? -10.150 -11.152 -5.526 1.00 61.69 205 HIS A O 1
ATOM 1690 N N . VAL A 1 206 ? -8.203 -11.152 -6.642 1.00 46.16 206 VAL A N 1
ATOM 1691 C CA . VAL A 1 206 ? -8.708 -11.913 -7.780 1.00 46.16 206 VAL A CA 1
ATOM 1692 C C . VAL A 1 206 ? -8.221 -13.332 -7.540 1.00 46.16 206 VAL A C 1
ATOM 1694 O O . VAL A 1 206 ? -7.047 -13.622 -7.766 1.00 46.16 206 VAL A O 1
ATOM 1697 N N . GLY A 1 207 ? -9.106 -14.180 -7.010 1.00 41.09 207 GLY A N 1
ATOM 1698 C CA . GLY A 1 207 ? -8.836 -15.613 -6.914 1.00 41.09 207 GLY A CA 1
ATOM 1699 C C . GLY A 1 207 ? -8.535 -16.184 -8.300 1.00 41.09 207 GLY A C 1
ATOM 1700 O O . GLY A 1 207 ? -8.877 -15.562 -9.311 1.00 41.09 207 GLY A O 1
ATOM 1701 N N . LYS A 1 208 ? -7.888 -17.356 -8.361 1.00 34.44 208 LYS A N 1
ATOM 1702 C CA . LYS A 1 208 ? -7.660 -18.038 -9.642 1.00 34.44 208 LYS A CA 1
ATOM 1703 C C . LYS A 1 208 ? -8.974 -18.091 -10.423 1.00 34.44 208 LYS A C 1
ATOM 1705 O O . LYS A 1 208 ? -9.982 -18.560 -9.904 1.00 34.44 208 LYS A O 1
ATOM 1710 N N . ILE A 1 209 ? -8.933 -17.636 -11.673 1.00 29.94 209 ILE A N 1
ATOM 1711 C CA . ILE A 1 209 ? -9.950 -18.019 -12.643 1.00 29.94 209 ILE A CA 1
ATOM 1712 C C . ILE A 1 209 ? -9.734 -19.513 -12.856 1.00 29.94 209 ILE A C 1
ATOM 1714 O O . ILE A 1 209 ? -8.747 -19.913 -13.475 1.00 29.94 209 ILE A O 1
ATOM 1718 N N . GLU A 1 210 ? -10.615 -20.331 -12.291 1.00 29.45 210 GLU A N 1
ATOM 1719 C CA . GLU A 1 210 ? -10.744 -21.715 -12.718 1.00 29.45 210 GLU A CA 1
ATOM 1720 C C . GLU A 1 210 ? -11.242 -21.673 -14.160 1.00 29.45 210 GLU A C 1
ATOM 1722 O O . GLU A 1 210 ? -12.388 -21.319 -14.442 1.00 29.45 210 GLU A O 1
ATOM 1727 N N . ILE A 1 211 ? -10.326 -21.944 -15.090 1.00 32.34 211 ILE A N 1
ATOM 1728 C CA . ILE A 1 211 ? -10.689 -22.197 -16.475 1.00 32.34 211 ILE A CA 1
ATOM 1729 C C . ILE A 1 211 ? -11.444 -23.518 -16.440 1.00 32.34 211 ILE A C 1
ATOM 1731 O O . ILE A 1 211 ? -10.841 -24.571 -16.241 1.00 32.34 211 ILE A O 1
ATOM 1735 N N . LEU A 1 212 ? -12.765 -23.446 -16.594 1.00 34.88 212 LEU A N 1
ATOM 1736 C CA . LEU A 1 212 ? -13.571 -24.616 -16.895 1.00 34.88 212 LEU A CA 1
ATOM 1737 C C . LEU A 1 212 ? -13.099 -25.137 -18.254 1.00 34.88 212 LEU A C 1
ATOM 1739 O O . LEU A 1 212 ? -13.419 -24.564 -19.296 1.00 34.88 212 LEU A O 1
ATOM 1743 N N . GLU A 1 213 ? -12.286 -26.190 -18.234 1.00 33.00 213 GLU A N 1
ATOM 1744 C CA . GLU A 1 213 ? -12.010 -26.968 -19.432 1.00 33.00 213 GLU A CA 1
ATOM 1745 C C . GLU A 1 213 ? -13.338 -27.574 -19.887 1.00 33.00 213 GLU A C 1
ATOM 1747 O O . GLU A 1 213 ? -13.942 -28.381 -19.177 1.00 33.00 213 GLU A O 1
ATOM 1752 N N . ASN A 1 214 ? -13.822 -27.145 -21.055 1.00 36.53 214 ASN A N 1
ATOM 1753 C CA . ASN A 1 214 ? -15.004 -27.740 -21.659 1.00 36.53 214 ASN A CA 1
ATOM 1754 C C . ASN A 1 214 ? -14.709 -29.216 -21.941 1.00 36.53 214 ASN A C 1
ATOM 1756 O O . ASN A 1 214 ? -13.996 -29.539 -22.894 1.00 36.53 214 ASN A O 1
ATOM 1760 N N . GLN A 1 215 ? -15.300 -30.104 -21.142 1.00 43.81 215 GLN A N 1
ATOM 1761 C CA . GLN A 1 215 ? -15.513 -31.489 -21.538 1.00 43.81 215 GLN A CA 1
ATOM 1762 C C . GLN A 1 215 ? -16.575 -31.489 -22.641 1.00 43.81 215 GLN A C 1
ATOM 1764 O O . GLN A 1 215 ? -17.768 -31.589 -22.371 1.00 43.81 215 GLN A O 1
ATOM 1769 N N . ASN A 1 216 ? -16.117 -31.285 -23.875 1.00 45.97 216 ASN A N 1
ATOM 1770 C CA . ASN A 1 216 ? -16.880 -31.611 -25.071 1.00 45.97 216 ASN A CA 1
ATOM 1771 C C . ASN A 1 216 ? -16.781 -33.122 -25.323 1.00 45.97 216 ASN A C 1
ATOM 1773 O O . ASN A 1 216 ? -15.722 -33.711 -25.083 1.00 45.97 216 ASN A O 1
ATOM 1777 N N . ASP A 1 217 ? -17.872 -33.696 -25.826 1.00 42.44 217 ASP A N 1
ATOM 1778 C CA . ASP A 1 217 ? -17.976 -35.082 -26.305 1.00 42.44 217 ASP A CA 1
ATOM 1779 C C . ASP A 1 217 ? -17.081 -35.384 -27.532 1.00 42.44 217 ASP A C 1
ATOM 1781 O O . ASP A 1 217 ? -16.843 -34.457 -28.348 1.00 42.44 217 ASP A O 1
#

pLDDT: mean 72.84, std 18.83, range [29.45, 95.75]

Secondary structure (DSSP, 8-state):
---HHHHHHHHIIIIIS---HHHHHHHHT--HHHHHHHHTTSSPPPHHHHHHHHHHHHTTT----HHHHHHS-S--GGGGG------S-----SS-HHHHHHHHHHHHHH---EEEE--SSTTTTTS-TT-EEEE--B-HHHHTGGGTTSEEEEEEGGG-EEEEEEEEETTEEEEE-S-GGG-S-SEEEES-EEEEEEEEEEE--------------

Foldseek 3Di:
DQQVLLVLVVCCQCQVVVHDLVVCCVLLVHDSVVNVCSNVRNDPDDLVNLQSSQVSVVVVVFFDDSCCSRPVDDGRSCVSVPFAEDDDDDPDPDDDPVVVVSRVPVHVPDARKYKDQACFCLAPPVADHRKMWMFHWDDCVVCLVVQAQAFKFFQAPPRDTDGARWHADPNWIWGAGPRPVGDPPRIDTGPGTPTMGGTPDMDHDPPDPPPPPDPDD